Protein AF-A0A6P1I9M2-F1 (afdb_monomer)

Secondary structure (DSSP, 8-state):
---------PPP----EEEEEE---TTTS-GGGTTTTTTT---HHHHHHHHHHHHHHHHHHHHT-TTEEEEEEE-S-HHHHHHHHTTT-EEE----SS-HHHHHHHHHHHHHSS-TTPEEEEE-S--TT--HHHHHHHHHHHTTS-EEEE-TTSSSEEEEEPPTTS------STTHHHHHHHTTPEEPS---HHHH----SHHHHHHHHHH---HHHHHHHHHHHHHHHTTT--HHHHHHHHHHHHHGGGTS--HHHHHHHHSS-HHHHHHHHHHHTSTTT-TTS-HHHHHHHHHHHHHHHHHHHHTTS--

Solvent-accessible surface area (backbone atoms only — not comparable to full-atom values): 16851 Å² total; per-residue (Å²): 135,84,81,81,76,81,76,77,79,71,74,78,86,65,83,48,27,38,35,29,29,56,43,71,41,56,91,74,44,57,69,63,33,50,22,48,65,61,81,61,67,47,53,66,69,58,40,30,53,44,53,50,19,19,31,50,24,22,52,51,22,51,75,66,12,86,41,42,75,47,44,38,37,32,26,72,28,67,70,58,44,53,58,44,39,79,72,71,34,46,69,40,63,74,62,85,53,86,53,72,40,41,33,46,52,51,43,49,50,65,71,51,74,81,63,91,61,49,24,41,30,43,37,62,40,40,18,26,25,36,44,32,68,46,55,37,49,51,55,59,71,41,67,54,40,29,25,41,39,42,26,78,86,60,38,33,60,31,32,40,35,12,25,55,56,45,75,63,83,67,54,73,58,93,52,12,31,60,49,38,43,76,71,66,28,40,79,69,95,76,86,42,69,34,61,17,38,55,51,57,36,46,68,34,46,51,51,28,49,75,73,44,40,28,69,50,35,46,51,47,49,47,50,42,52,50,65,41,56,74,47,73,55,52,78,63,56,53,50,49,55,51,51,48,68,69,20,46,90,71,79,41,71,52,61,64,57,40,28,74,75,68,76,42,54,50,56,60,49,32,62,48,46,53,61,52,60,32,62,90,53,35,69,85,58,52,72,68,61,44,50,57,48,44,56,52,32,52,52,59,56,52,58,61,65,63,65,73,76,73,125

Mean predicted aligned error: 13.02 Å

Nearest PDB structures (foldseek):
  6bwg-assembly1_A  TM=9.298E-01  e=2.083E-19  Mycobacterium tuberculosis H37Rv
  6bwg-assembly2_B  TM=9.369E-01  e=1.611E-17  Mycobacterium tuberculosis H37Rv
  3oam-assembly2_D  TM=5.978E-01  e=9.929E-06  Vibrio cholerae O1 biovar El Tor str. N16961
  3k8d-assembly1_A  TM=5.908E-01  e=6.351E-05  Escherichia coli
  1vic-assembly1_A  TM=5.653E-01  e=6.903E-04  Haemophilus influenzae

Foldseek 3Di:
DDDDDPPPPDPPPAAAEAEEEEDEALQPPLQQCQCLLLVHPRDSVLSSLLLLLLLLLQLLQLVPQPSYPAYEYEYLYVVSCVSSVVVPHHYDNDQPDPPDQSSQQVRQVVVVVPDAWHKYKYAYSQLQLAHSVLVNVVSNQCVQDFAFDAAPVNQFTGMTIHRTRDGRNQDGDGRRNVVSVVVVHDYGPDDRNSSRQGDNHSVSLVVSVVSPGDDSNVVSSVVSVVVLVVLVDDPLLSVLLVQLLVCLVVLGDDQVCCCVVRVDGLLVSLVSNLVCLPCSNCVPDDPVSSVSSNVSSVVSNVVVVVVVPPD

Sequence (311 aa):
MPTVESVQVHPPEGLRVDMVIPVKALSEAKTRLLGAADGGMGDATWHKSLVLAMVTDTVTAVLRTRAVRQVLVVTRDPEVAENVGRRGATVLQSEPGGGLNAALDHGASALHAGESGHIVGALLADLPALRPRELSSFISAAGGRRAICADRAGTGTTLLLSARGERLQPQFGSGSARAHLSSGAIQLAGHWPSLESDVDTAADLRTARDLGVGHCTAARIAAFRSNYELMMLDKHEVAMLRFAQHWTPFGGGSNDEIFIQFGITPRTYFERLIKLLSPDVTPKLSSIQR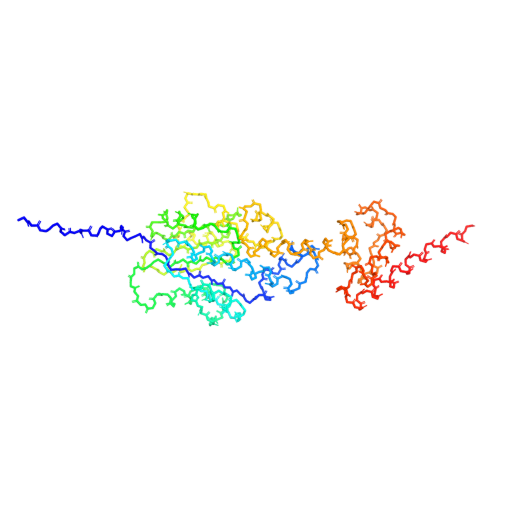ESMLQLAYGRTTEEDEGWHKH

Structure (mmCIF, N/CA/C/O backbone):
data_AF-A0A6P1I9M2-F1
#
_entry.id   AF-A0A6P1I9M2-F1
#
loop_
_atom_site.group_PDB
_atom_site.id
_atom_site.type_symbol
_atom_site.label_atom_id
_atom_site.label_alt_id
_atom_site.label_comp_id
_atom_site.label_asym_id
_atom_site.label_entity_id
_atom_site.label_seq_id
_atom_site.pdbx_PDB_ins_code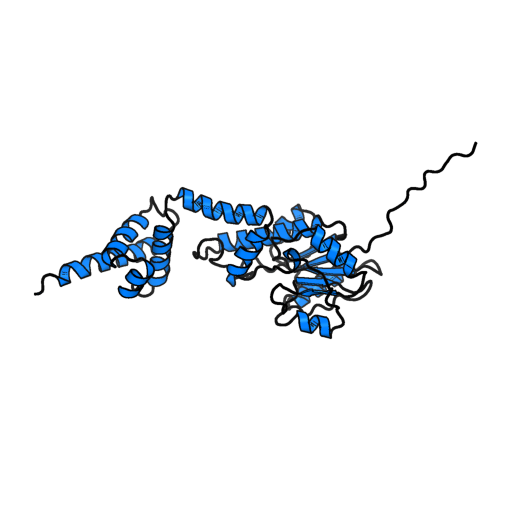
_atom_site.Cartn_x
_atom_site.Cartn_y
_atom_site.Cartn_z
_atom_site.occupancy
_atom_site.B_iso_or_equiv
_atom_site.auth_seq_id
_atom_site.auth_comp_id
_atom_site.auth_asym_id
_atom_site.auth_atom_id
_atom_site.pdbx_PDB_model_num
ATOM 1 N N . MET A 1 1 ? -49.856 28.286 23.207 1.00 42.75 1 MET A N 1
ATOM 2 C CA . MET A 1 1 ? -49.350 27.294 22.235 1.00 42.75 1 MET A CA 1
ATOM 3 C C . MET A 1 1 ? -47.868 27.128 22.514 1.00 42.75 1 MET A C 1
ATOM 5 O O . MET A 1 1 ? -47.168 28.125 22.381 1.00 42.75 1 MET A O 1
ATOM 9 N N . PRO A 1 2 ? -47.405 25.978 23.030 1.00 36.09 2 PRO A N 1
ATOM 10 C CA . PRO A 1 2 ? -45.999 25.812 23.361 1.00 36.09 2 PRO A CA 1
ATOM 11 C C . PRO A 1 2 ? -45.187 25.645 22.074 1.00 36.09 2 PRO A C 1
ATOM 13 O O . PRO A 1 2 ? -45.622 24.996 21.123 1.00 36.09 2 PRO A O 1
ATOM 16 N N . THR A 1 3 ? -44.026 26.287 22.046 1.00 37.78 3 THR A N 1
ATOM 17 C CA . THR A 1 3 ? -43.002 26.178 21.009 1.00 37.78 3 THR A CA 1
ATOM 18 C C . THR A 1 3 ? -42.494 24.743 20.924 1.00 37.78 3 THR A C 1
ATOM 20 O O . THR A 1 3 ? -42.035 24.183 21.916 1.00 37.78 3 THR A O 1
ATOM 23 N N . VAL A 1 4 ? -42.582 24.151 19.733 1.00 40.56 4 VAL A N 1
ATOM 24 C CA . VAL A 1 4 ? -41.959 22.865 19.416 1.00 40.56 4 VAL A CA 1
ATOM 25 C C . VAL A 1 4 ? -40.454 23.109 19.325 1.00 40.56 4 VAL A C 1
ATOM 27 O O . VAL A 1 4 ? -39.974 23.653 18.332 1.00 40.56 4 VAL A O 1
ATOM 30 N N . GLU A 1 5 ? -39.713 22.755 20.374 1.00 36.28 5 GLU A N 1
ATOM 31 C CA . GLU A 1 5 ? -38.260 22.636 20.287 1.00 36.28 5 GLU A CA 1
ATOM 32 C C . GLU A 1 5 ? -37.934 21.549 19.263 1.00 36.28 5 GLU A C 1
ATOM 34 O O . GLU A 1 5 ? -38.314 20.384 19.398 1.00 36.28 5 GLU A O 1
ATOM 39 N N . SER A 1 6 ? -37.251 21.953 18.196 1.00 33.03 6 SER A N 1
ATOM 40 C CA . SER A 1 6 ? -36.671 21.045 17.223 1.00 33.03 6 SER A CA 1
ATOM 41 C C . SER A 1 6 ? -35.619 20.192 17.926 1.00 33.03 6 SER A C 1
ATOM 43 O O . SER A 1 6 ? -34.479 20.623 18.101 1.00 33.03 6 SER A O 1
ATOM 45 N N . VAL A 1 7 ? -36.002 18.981 18.328 1.00 39.47 7 VAL A N 1
ATOM 46 C CA . VAL A 1 7 ? -35.059 17.939 18.728 1.00 39.47 7 VAL A CA 1
ATOM 47 C C . VAL A 1 7 ? -34.164 17.676 17.521 1.00 39.47 7 VAL A C 1
ATOM 49 O O . VAL A 1 7 ? -34.579 17.048 16.545 1.00 39.47 7 VAL A O 1
ATOM 52 N N . GLN A 1 8 ? -32.937 18.197 17.559 1.00 37.09 8 GLN A N 1
ATOM 53 C CA . GLN A 1 8 ? -31.898 17.749 16.647 1.00 37.09 8 GLN A CA 1
ATOM 54 C C . GLN A 1 8 ? -31.618 16.289 16.981 1.00 37.09 8 GLN A C 1
ATOM 56 O O . GLN A 1 8 ? -30.972 15.966 17.974 1.00 37.09 8 GLN A O 1
ATOM 61 N N . VAL A 1 9 ? -32.157 15.393 16.159 1.00 37.25 9 VAL A N 1
ATOM 62 C CA . VAL A 1 9 ? -31.812 13.978 16.195 1.00 37.25 9 VAL A CA 1
ATOM 63 C C . VAL A 1 9 ? -30.363 13.877 15.728 1.00 37.25 9 VAL A C 1
ATOM 65 O O . VAL A 1 9 ? -30.080 13.864 14.530 1.00 37.25 9 VAL A O 1
ATOM 68 N N . HIS A 1 10 ? -29.427 13.864 16.677 1.00 36.66 10 HIS A N 1
ATOM 69 C CA . HIS A 1 10 ? -28.064 13.448 16.389 1.00 36.66 10 HIS A CA 1
ATOM 70 C C . HIS A 1 10 ? -28.121 12.004 15.869 1.00 36.66 10 HIS A C 1
ATOM 72 O O . HIS A 1 10 ? -28.773 11.162 16.495 1.00 36.66 10 HIS A O 1
ATOM 78 N N . PRO A 1 11 ? -27.493 11.693 14.719 1.00 37.69 11 PRO A N 1
ATOM 79 C CA . PRO A 1 11 ? -27.356 10.305 14.303 1.00 37.69 11 PRO A CA 1
ATOM 80 C C . PRO A 1 11 ? -26.668 9.540 15.444 1.00 37.69 11 PRO A C 1
ATOM 82 O O . PRO A 1 11 ? -25.783 10.122 16.080 1.00 37.69 11 PRO A O 1
ATOM 85 N N . PRO A 1 12 ? -27.057 8.282 15.732 1.00 44.41 12 PRO A N 1
ATOM 86 C CA . PRO A 1 12 ? -26.410 7.500 16.783 1.00 44.41 12 PRO A CA 1
ATOM 87 C C . PRO A 1 12 ? -24.898 7.581 16.578 1.00 44.41 12 PRO A C 1
ATOM 89 O O . PRO A 1 12 ? -24.447 7.463 15.435 1.00 44.41 12 PRO A O 1
ATOM 92 N N . GLU A 1 13 ? -24.139 7.859 17.643 1.00 55.84 13 GLU A N 1
ATOM 93 C CA . GLU A 1 13 ? -22.679 7.965 17.588 1.00 55.84 13 GLU A CA 1
ATOM 94 C C . GLU A 1 13 ? -22.106 6.657 17.034 1.00 55.84 13 GLU A C 1
ATOM 96 O O . GLU A 1 13 ? -21.891 5.677 17.747 1.00 55.84 13 GLU A O 1
ATOM 101 N N . GLY A 1 14 ? -21.937 6.610 15.713 1.00 63.22 14 GLY A N 1
ATOM 102 C CA . GLY A 1 14 ? -21.372 5.464 15.030 1.00 63.22 14 GLY A CA 1
ATOM 103 C C . GLY A 1 14 ? -19.956 5.259 15.538 1.00 63.22 14 GLY A C 1
ATOM 104 O O . GLY A 1 14 ? -19.230 6.231 15.739 1.00 63.22 14 GLY A O 1
ATOM 105 N N . LEU A 1 15 ? -19.568 4.001 15.744 1.00 73.69 15 LEU A N 1
ATOM 106 C CA . LEU A 1 15 ? -18.203 3.638 16.110 1.00 73.69 15 LEU A CA 1
ATOM 107 C C . LEU A 1 15 ? -17.228 4.298 15.128 1.00 73.69 15 LEU A C 1
ATOM 109 O O . LEU A 1 15 ? -17.208 3.953 13.945 1.00 73.69 15 LEU A O 1
ATOM 113 N N . ARG A 1 16 ? -16.459 5.277 15.615 1.00 86.19 16 ARG A N 1
ATOM 114 C CA . ARG A 1 16 ? -15.420 5.933 14.826 1.00 86.19 16 ARG A CA 1
ATOM 115 C C . ARG A 1 16 ? -14.062 5.341 15.159 1.00 86.19 16 ARG A C 1
ATOM 117 O O . ARG A 1 16 ? -13.805 4.956 16.298 1.00 86.19 16 ARG A O 1
ATOM 124 N N . VAL A 1 17 ? -13.221 5.266 14.140 1.00 94.31 17 VAL A N 1
ATOM 125 C CA . VAL A 1 17 ? -11.877 4.703 14.217 1.00 94.31 17 VAL A CA 1
ATOM 126 C C . VAL A 1 17 ? -10.857 5.802 13.979 1.00 94.31 17 VAL A C 1
ATOM 128 O O . VAL A 1 17 ? -11.012 6.612 13.063 1.00 94.31 17 VAL A O 1
ATOM 131 N N . ASP A 1 18 ? -9.794 5.788 14.765 1.00 95.75 18 ASP A N 1
ATOM 132 C CA . ASP A 1 18 ? -8.594 6.563 14.490 1.00 95.75 18 ASP A CA 1
ATOM 133 C C . ASP A 1 18 ? -7.597 5.665 13.771 1.00 95.75 18 ASP A C 1
ATOM 135 O O . ASP A 1 18 ? -7.263 4.586 14.262 1.00 95.75 18 ASP A O 1
ATOM 139 N N . MET A 1 19 ? -7.154 6.071 12.587 1.00 97.56 19 MET A N 1
ATOM 140 C CA . MET A 1 19 ? -6.330 5.221 11.736 1.00 97.56 19 MET A CA 1
ATOM 141 C C . MET A 1 19 ? -4.856 5.600 11.839 1.00 97.56 19 MET A C 1
ATOM 143 O O . MET A 1 19 ? -4.499 6.749 11.595 1.00 97.56 19 MET A O 1
ATOM 147 N N . VAL A 1 20 ? -4.001 4.622 12.121 1.00 97.56 20 VAL A N 1
ATOM 148 C CA . VAL A 1 20 ? -2.546 4.708 11.980 1.00 97.56 20 VAL A CA 1
ATOM 149 C C . VAL A 1 20 ? -2.146 4.074 10.654 1.00 97.56 20 VAL A C 1
ATOM 151 O O . VAL A 1 20 ? -2.536 2.943 10.358 1.00 97.56 20 VAL A O 1
ATOM 154 N N . ILE A 1 21 ? -1.344 4.787 9.867 1.00 97.81 21 ILE A N 1
ATOM 155 C CA . ILE A 1 21 ? -0.806 4.301 8.593 1.00 97.81 21 ILE A CA 1
ATOM 156 C C . ILE A 1 21 ? 0.723 4.440 8.627 1.00 97.81 21 ILE A C 1
ATOM 158 O O . ILE A 1 21 ? 1.232 5.564 8.622 1.00 97.81 21 ILE A O 1
ATOM 162 N N . PRO A 1 22 ? 1.482 3.335 8.680 1.00 95.38 22 PRO A N 1
ATOM 163 C CA . PRO A 1 22 ? 2.935 3.378 8.665 1.00 95.38 22 PRO A CA 1
ATOM 164 C C . PRO A 1 22 ? 3.441 3.471 7.221 1.00 95.38 22 PRO A C 1
ATOM 166 O O . PRO A 1 22 ? 3.052 2.679 6.360 1.00 95.38 22 PRO A O 1
ATOM 169 N N . VAL A 1 23 ? 4.348 4.410 6.952 1.00 93.62 23 VAL A N 1
ATOM 170 C CA . VAL A 1 23 ? 4.974 4.570 5.633 1.00 93.62 23 VAL A CA 1
ATOM 171 C C . VAL A 1 23 ? 6.487 4.643 5.792 1.00 93.62 23 VAL A C 1
ATOM 173 O O . VAL A 1 23 ? 7.027 5.600 6.349 1.00 93.62 23 VAL A O 1
ATOM 176 N N . LYS A 1 24 ? 7.182 3.627 5.272 1.00 86.19 24 LYS A N 1
ATOM 177 C CA . LYS A 1 24 ? 8.649 3.616 5.192 1.00 86.19 24 LYS A CA 1
ATOM 178 C C . LYS A 1 24 ? 9.152 4.675 4.210 1.00 86.19 24 LYS A C 1
ATOM 180 O O . LYS A 1 24 ? 8.406 5.121 3.343 1.00 86.19 24 LYS A O 1
ATOM 185 N N . ALA A 1 25 ? 10.439 5.005 4.306 1.00 83.56 25 ALA A N 1
ATOM 186 C CA . ALA A 1 25 ? 11.107 5.844 3.316 1.00 83.56 25 ALA A CA 1
ATOM 187 C C . ALA A 1 25 ? 10.889 5.304 1.894 1.00 83.56 25 ALA A C 1
ATOM 189 O O . ALA A 1 25 ? 11.035 4.099 1.658 1.00 83.56 25 ALA A O 1
ATOM 190 N N . LEU A 1 26 ? 10.568 6.185 0.943 1.00 80.44 26 LEU A N 1
ATOM 191 C CA . LEU A 1 26 ? 10.205 5.801 -0.427 1.00 80.44 26 LEU A CA 1
ATOM 192 C C . LEU A 1 26 ? 11.320 5.005 -1.123 1.00 80.44 26 LEU A C 1
ATOM 194 O O . LEU A 1 26 ? 11.043 4.135 -1.943 1.00 80.44 26 LEU A O 1
ATOM 198 N N . SER A 1 27 ? 12.584 5.266 -0.776 1.00 74.25 27 SER A N 1
ATOM 199 C CA . SER A 1 27 ? 13.753 4.529 -1.279 1.00 74.25 27 SER A CA 1
ATOM 200 C C . SER A 1 27 ? 13.856 3.083 -0.786 1.00 74.25 27 SER A C 1
ATOM 202 O O . SER A 1 27 ? 14.538 2.280 -1.413 1.00 74.25 27 SER A O 1
ATOM 204 N N . GLU A 1 28 ? 13.220 2.752 0.335 1.00 76.62 28 GLU A N 1
ATOM 205 C CA . GLU A 1 28 ? 13.274 1.432 0.983 1.00 76.62 28 GLU A CA 1
ATOM 206 C C . GLU A 1 28 ? 11.973 0.644 0.798 1.00 76.62 28 GLU A C 1
ATOM 208 O O . GLU A 1 28 ? 11.897 -0.554 1.082 1.00 76.62 28 GLU A O 1
ATOM 213 N N . ALA A 1 29 ? 10.922 1.325 0.347 1.00 76.62 29 ALA A N 1
ATOM 214 C CA . ALA A 1 29 ? 9.611 0.749 0.156 1.00 76.62 29 ALA A CA 1
ATOM 215 C C . ALA A 1 29 ? 9.546 -0.072 -1.136 1.00 76.62 29 ALA A C 1
ATOM 217 O O . ALA A 1 29 ? 10.033 0.340 -2.190 1.00 76.62 29 ALA A O 1
ATOM 218 N N . LYS A 1 30 ? 8.868 -1.223 -1.048 1.00 77.56 30 LYS A N 1
ATOM 219 C CA . LYS A 1 30 ? 8.371 -1.998 -2.194 1.00 77.56 30 LYS A CA 1
ATOM 220 C C . LYS A 1 30 ? 9.412 -2.237 -3.292 1.00 77.56 30 LYS A C 1
ATOM 222 O O . LYS A 1 30 ? 9.095 -2.149 -4.467 1.00 77.56 30 LYS A O 1
ATOM 227 N N . THR A 1 31 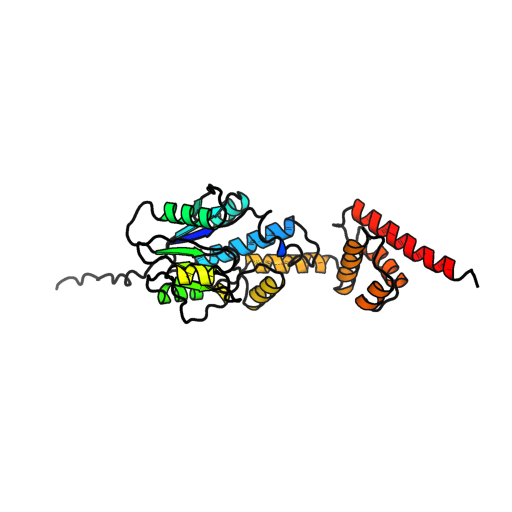? 10.645 -2.589 -2.936 1.00 75.62 31 THR A N 1
ATOM 228 C CA . THR A 1 31 ? 11.726 -2.849 -3.910 1.00 75.62 31 THR A CA 1
ATOM 229 C C . THR A 1 31 ? 11.362 -3.903 -4.965 1.00 75.62 31 THR A C 1
ATOM 231 O O . THR A 1 31 ? 11.865 -3.855 -6.079 1.00 75.62 31 THR A O 1
ATOM 234 N N . ARG A 1 32 ? 10.424 -4.809 -4.657 1.00 73.56 32 ARG A N 1
ATOM 235 C CA . ARG A 1 32 ? 9.834 -5.780 -5.599 1.00 73.56 32 ARG A CA 1
ATOM 236 C C . ARG A 1 32 ? 8.958 -5.158 -6.703 1.00 73.56 32 ARG A C 1
ATOM 238 O O . ARG A 1 32 ? 8.645 -5.843 -7.673 1.00 73.56 32 ARG A O 1
ATOM 245 N N . LEU A 1 33 ? 8.558 -3.891 -6.567 1.00 70.75 33 LEU A N 1
ATOM 246 C CA . LEU A 1 33 ? 7.861 -3.102 -7.591 1.00 70.75 33 LEU A CA 1
ATOM 247 C C . LEU A 1 33 ? 8.813 -2.321 -8.501 1.00 70.75 33 LEU A C 1
ATOM 249 O O . LEU A 1 33 ? 8.357 -1.707 -9.466 1.00 70.75 33 LEU A O 1
ATOM 253 N N . LEU A 1 34 ? 10.120 -2.356 -8.242 1.00 68.75 34 LEU A N 1
ATOM 254 C CA . LEU A 1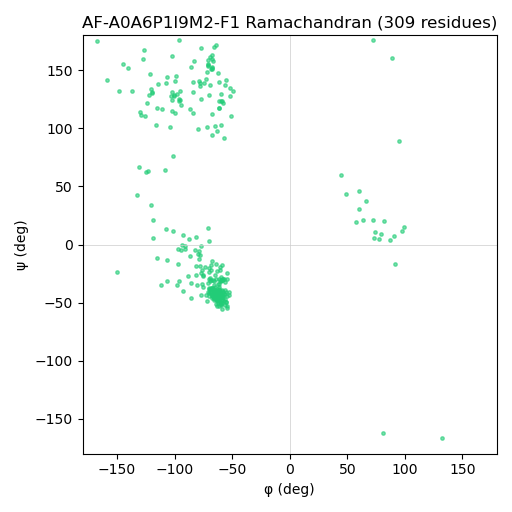 34 ? 11.106 -1.817 -9.167 1.00 68.75 34 LEU A CA 1
ATOM 255 C C . LEU A 1 34 ? 10.956 -2.555 -10.509 1.00 68.75 34 LEU A C 1
ATOM 257 O O . LEU A 1 34 ? 10.960 -3.784 -10.537 1.00 68.75 34 LEU A O 1
ATOM 261 N N . GLY A 1 35 ? 10.736 -1.839 -11.614 1.00 57.84 35 GLY A N 1
ATOM 262 C CA . GLY A 1 35 ? 10.415 -2.485 -12.892 1.00 57.84 35 GLY A CA 1
ATOM 263 C C . GLY A 1 35 ? 8.910 -2.682 -13.163 1.00 57.84 35 GLY A C 1
ATOM 264 O O . GLY A 1 35 ? 8.503 -2.965 -14.290 1.00 57.84 35 GLY A O 1
ATOM 265 N N . ALA A 1 36 ? 8.035 -2.585 -12.158 1.00 61.91 36 ALA A N 1
ATOM 266 C CA . ALA A 1 36 ? 6.643 -3.035 -12.285 1.00 61.91 36 ALA A CA 1
ATOM 267 C C . ALA A 1 36 ? 5.752 -2.087 -13.098 1.00 61.91 36 ALA A C 1
ATOM 269 O O . ALA A 1 36 ? 4.859 -2.539 -13.818 1.00 61.91 36 ALA A O 1
ATOM 270 N N . ALA A 1 37 ? 5.978 -0.779 -12.963 1.00 57.12 37 ALA A N 1
ATOM 271 C CA . ALA A 1 37 ? 5.169 0.267 -13.594 1.00 57.12 37 ALA A CA 1
ATOM 272 C C . ALA A 1 37 ? 5.961 1.151 -14.561 1.00 57.12 37 ALA A C 1
ATOM 274 O O . ALA A 1 37 ? 5.420 2.139 -15.051 1.00 57.12 37 ALA A O 1
ATOM 275 N N . ASP A 1 38 ? 7.226 0.815 -14.801 1.00 58.66 38 ASP A N 1
ATOM 276 C CA . ASP A 1 38 ? 8.117 1.467 -15.760 1.00 58.66 38 ASP A CA 1
ATOM 277 C C . ASP A 1 38 ? 8.593 0.499 -16.852 1.00 58.66 38 ASP A C 1
ATOM 279 O O . ASP A 1 38 ? 9.620 0.708 -17.497 1.00 58.66 38 ASP A O 1
ATOM 283 N N . GLY A 1 39 ? 7.853 -0.594 -17.054 1.00 55.38 39 GLY A N 1
ATOM 284 C CA . GLY A 1 39 ? 8.195 -1.573 -18.067 1.00 55.38 39 GLY A CA 1
ATOM 285 C C . GLY A 1 39 ? 9.576 -2.186 -17.831 1.00 55.38 39 GLY A C 1
ATOM 286 O O . GLY A 1 39 ? 10.367 -2.269 -18.757 1.00 55.38 39 GLY A O 1
ATOM 287 N N . GLY A 1 40 ? 9.891 -2.594 -16.610 1.00 53.75 40 GLY A N 1
ATOM 288 C CA . GLY A 1 40 ? 11.094 -3.359 -16.287 1.00 53.75 40 GLY A CA 1
ATOM 289 C C . GLY A 1 40 ? 12.390 -2.553 -16.226 1.00 53.75 40 GLY A C 1
ATOM 290 O O . GLY A 1 40 ? 13.436 -3.166 -16.055 1.00 53.75 40 GLY A O 1
ATOM 291 N N . MET A 1 41 ? 12.349 -1.224 -16.362 1.00 56.19 41 MET A N 1
ATOM 292 C CA . MET A 1 41 ? 13.561 -0.393 -16.335 1.00 56.19 41 MET A CA 1
ATOM 293 C C . MET A 1 41 ? 14.195 -0.292 -14.952 1.00 56.19 41 MET A C 1
ATOM 295 O O . MET A 1 41 ? 15.411 -0.166 -14.839 1.00 56.19 41 MET A O 1
ATOM 299 N N . GLY A 1 42 ? 13.375 -0.315 -13.905 1.00 63.81 42 GLY A N 1
ATOM 300 C CA . GLY A 1 42 ? 13.844 -0.110 -12.545 1.00 63.81 42 GLY A CA 1
ATOM 301 C C . GLY A 1 42 ? 14.375 1.299 -12.287 1.00 63.81 42 GLY A C 1
ATOM 302 O O . GLY A 1 42 ? 15.341 1.470 -11.544 1.00 63.81 42 GLY A O 1
ATOM 303 N N . ASP A 1 43 ? 13.738 2.314 -12.872 1.00 69.19 43 ASP A N 1
ATOM 304 C CA . ASP A 1 43 ? 14.021 3.713 -12.571 1.00 69.19 43 ASP A CA 1
ATOM 305 C C . ASP A 1 43 ? 13.589 4.015 -11.128 1.00 69.19 43 ASP A C 1
ATOM 307 O O . ASP A 1 43 ? 12.403 4.025 -10.783 1.00 69.19 43 ASP A O 1
ATOM 311 N N . ALA A 1 44 ? 14.574 4.280 -10.270 1.00 72.94 44 ALA A N 1
ATOM 312 C CA . ALA A 1 44 ? 14.350 4.558 -8.857 1.00 72.94 44 ALA A CA 1
ATOM 313 C C . ALA A 1 44 ? 13.476 5.804 -8.620 1.00 72.94 44 ALA A C 1
ATOM 315 O O . ALA A 1 44 ? 12.721 5.847 -7.648 1.00 72.94 44 ALA A O 1
ATOM 316 N N . THR A 1 45 ? 13.544 6.809 -9.494 1.00 78.62 45 THR A N 1
ATOM 317 C CA . THR A 1 45 ? 12.709 8.017 -9.416 1.00 78.62 45 THR A CA 1
ATOM 318 C C . THR A 1 45 ? 11.267 7.679 -9.756 1.00 78.62 45 THR A C 1
ATOM 320 O O . THR A 1 45 ? 10.340 8.082 -9.047 1.00 78.62 45 THR A O 1
ATOM 323 N N . TRP A 1 46 ? 11.067 6.892 -10.814 1.00 77.19 46 TRP A N 1
ATOM 324 C CA . TRP A 1 46 ? 9.734 6.448 -11.191 1.00 77.19 46 TRP A CA 1
ATOM 325 C C . TRP A 1 46 ? 9.103 5.572 -10.113 1.00 77.19 46 TRP A C 1
ATOM 327 O O . TRP A 1 46 ? 7.965 5.822 -9.709 1.00 77.19 46 TRP A O 1
ATOM 337 N N . HIS A 1 47 ? 9.866 4.609 -9.595 1.00 81.00 47 HIS A N 1
ATOM 338 C CA . HIS A 1 47 ? 9.464 3.736 -8.497 1.00 81.00 47 HIS A CA 1
ATOM 339 C C . HIS A 1 47 ? 9.017 4.533 -7.269 1.00 81.00 47 HIS A C 1
ATOM 341 O O . HIS A 1 47 ? 7.881 4.372 -6.821 1.00 81.00 47 HIS A O 1
ATOM 347 N N . LYS A 1 48 ? 9.844 5.472 -6.787 1.00 87.50 48 LYS A N 1
ATOM 348 C CA . LYS A 1 48 ? 9.477 6.364 -5.672 1.00 87.50 48 LYS A CA 1
ATOM 349 C C . LYS A 1 48 ? 8.171 7.104 -5.947 1.00 87.50 48 LYS A C 1
ATOM 351 O O . LYS A 1 48 ? 7.290 7.144 -5.092 1.00 87.50 48 LYS A O 1
ATOM 356 N N . SER A 1 49 ? 8.016 7.634 -7.159 1.00 88.12 49 SER A N 1
ATOM 357 C CA . SER A 1 49 ? 6.822 8.386 -7.543 1.00 88.12 49 SER A CA 1
ATOM 358 C C . SER A 1 49 ? 5.552 7.527 -7.636 1.00 88.12 49 SER A C 1
ATOM 360 O O . SER A 1 49 ? 4.457 8.026 -7.371 1.00 88.12 49 SER A O 1
ATOM 362 N N . LEU A 1 50 ? 5.682 6.241 -7.983 1.00 89.19 50 LEU A N 1
ATOM 363 C CA . LEU A 1 50 ? 4.586 5.273 -7.956 1.00 89.19 50 LEU A CA 1
ATOM 364 C C . LEU A 1 50 ? 4.211 4.916 -6.519 1.00 89.19 50 LEU A C 1
ATOM 366 O O . LEU A 1 50 ? 3.032 4.960 -6.183 1.00 89.19 50 LEU A O 1
ATOM 370 N N . VAL A 1 51 ? 5.196 4.598 -5.675 1.00 93.25 51 VAL A N 1
ATOM 371 C CA . VAL A 1 51 ? 4.955 4.289 -4.260 1.00 93.25 51 VAL A CA 1
ATOM 372 C C . VAL A 1 51 ? 4.264 5.467 -3.578 1.00 93.25 51 VAL A C 1
ATOM 374 O O . VAL A 1 51 ? 3.248 5.271 -2.915 1.00 93.25 51 VAL A O 1
ATOM 377 N N . LEU A 1 52 ? 4.739 6.696 -3.804 1.00 95.56 52 LEU A N 1
ATOM 378 C CA . LEU A 1 52 ? 4.089 7.894 -3.278 1.00 95.56 52 LEU A CA 1
ATOM 379 C C . LEU A 1 52 ? 2.643 8.014 -3.774 1.00 95.56 52 LEU A C 1
ATOM 381 O O . LEU A 1 52 ? 1.756 8.289 -2.976 1.00 95.56 52 LEU A O 1
ATOM 385 N N . ALA A 1 53 ? 2.383 7.760 -5.060 1.00 95.75 53 ALA A N 1
ATOM 386 C CA . ALA A 1 53 ? 1.030 7.793 -5.611 1.00 95.75 53 ALA A CA 1
ATOM 387 C C . ALA A 1 53 ? 0.094 6.755 -4.962 1.00 95.75 53 ALA A C 1
ATOM 389 O O . ALA A 1 53 ? -1.060 7.077 -4.669 1.00 95.75 53 ALA A O 1
ATOM 390 N N . MET A 1 54 ? 0.597 5.550 -4.676 1.00 96.88 54 MET A N 1
ATOM 391 C CA . MET A 1 54 ? -0.157 4.502 -3.981 1.00 96.88 54 MET A CA 1
ATOM 392 C C . MET A 1 54 ? -0.481 4.891 -2.536 1.00 96.88 54 MET A C 1
ATOM 394 O O . MET A 1 54 ? -1.624 4.737 -2.097 1.00 96.88 54 MET A O 1
ATOM 398 N N . VAL A 1 55 ? 0.499 5.448 -1.817 1.00 97.69 55 VAL A N 1
ATOM 399 C CA . VAL A 1 55 ? 0.304 5.992 -0.465 1.00 97.69 55 VAL A CA 1
ATOM 400 C C . VAL A 1 55 ? -0.730 7.113 -0.498 1.00 97.69 55 VAL A C 1
ATOM 402 O O . VAL A 1 55 ? -1.663 7.119 0.306 1.00 97.69 55 VAL A O 1
ATOM 405 N N . THR A 1 56 ? -0.619 8.031 -1.460 1.00 98.25 56 THR A N 1
ATOM 406 C CA . THR A 1 56 ? -1.566 9.131 -1.642 1.00 98.25 56 THR A CA 1
ATOM 407 C C . THR A 1 56 ? -2.995 8.624 -1.832 1.00 98.25 56 THR A C 1
ATOM 409 O O . THR A 1 56 ? -3.908 9.136 -1.179 1.00 98.25 56 THR A O 1
ATOM 412 N N . ASP A 1 57 ? -3.210 7.643 -2.710 1.00 98.56 57 ASP A N 1
ATOM 413 C CA . ASP A 1 57 ? -4.547 7.104 -2.971 1.00 98.56 57 ASP A CA 1
ATOM 414 C C . ASP A 1 57 ? -5.105 6.365 -1.750 1.00 98.56 57 ASP A C 1
ATOM 416 O O . ASP A 1 57 ? -6.257 6.600 -1.375 1.00 98.56 57 ASP A O 1
ATOM 420 N N . THR A 1 58 ? -4.273 5.566 -1.072 1.00 98.62 58 THR A N 1
ATOM 421 C CA . THR A 1 58 ? -4.649 4.859 0.162 1.00 98.62 58 THR A CA 1
ATOM 422 C C . THR A 1 58 ? -5.090 5.848 1.242 1.00 98.62 58 THR A C 1
ATOM 424 O O . THR A 1 58 ? -6.222 5.785 1.721 1.00 98.62 58 THR A O 1
ATOM 427 N N . VAL A 1 59 ? -4.248 6.833 1.577 1.00 98.56 59 VAL A N 1
ATOM 428 C CA . VAL A 1 59 ? -4.549 7.850 2.601 1.00 98.56 59 VAL A CA 1
ATOM 429 C C . VAL A 1 59 ? -5.781 8.672 2.217 1.00 98.56 59 VAL A C 1
ATOM 431 O O . VAL A 1 59 ? -6.637 8.934 3.061 1.00 98.56 59 VAL A O 1
ATOM 434 N N . THR A 1 60 ? -5.929 9.036 0.940 1.00 98.50 60 THR A N 1
ATOM 435 C CA . THR A 1 60 ? -7.107 9.776 0.457 1.00 98.50 60 THR A CA 1
ATOM 436 C C . THR A 1 60 ? -8.393 8.967 0.633 1.00 98.50 60 THR A C 1
ATOM 438 O O . THR A 1 60 ? -9.424 9.529 1.012 1.00 98.50 60 THR A O 1
ATOM 441 N N . ALA A 1 61 ? -8.364 7.656 0.381 1.00 98.56 61 ALA A N 1
ATOM 442 C CA . ALA A 1 61 ? -9.515 6.788 0.604 1.00 98.56 61 ALA A CA 1
ATOM 443 C C . ALA A 1 61 ? -9.878 6.693 2.095 1.00 98.56 61 ALA A C 1
ATOM 445 O O . ALA A 1 61 ? -11.055 6.801 2.453 1.00 98.56 61 ALA A O 1
ATOM 446 N N . VAL A 1 62 ? -8.881 6.576 2.975 1.00 98.56 62 VAL A N 1
ATOM 447 C CA . VAL A 1 62 ? -9.092 6.556 4.431 1.00 98.56 62 VAL A CA 1
ATOM 448 C C . VAL A 1 62 ? -9.688 7.877 4.918 1.00 98.56 62 VAL A C 1
ATOM 450 O O . VAL A 1 62 ? -10.716 7.861 5.588 1.00 98.56 62 VAL A O 1
ATOM 453 N N . LEU A 1 63 ? -9.132 9.021 4.509 1.00 98.31 63 LEU A N 1
ATOM 454 C CA . LEU A 1 63 ? -9.645 10.352 4.870 1.00 98.31 63 LEU A CA 1
ATOM 455 C C . LEU A 1 63 ? -11.094 10.585 4.409 1.00 98.31 63 LEU A C 1
ATOM 457 O O . LEU A 1 63 ? -11.852 11.302 5.054 1.00 98.31 63 LEU A O 1
ATOM 461 N N . ARG A 1 64 ? -11.506 9.972 3.294 1.00 97.75 64 ARG A N 1
ATOM 462 C CA . ARG A 1 64 ? -12.884 10.055 2.771 1.00 97.75 64 ARG A CA 1
ATOM 463 C C . ARG A 1 64 ? -13.858 9.082 3.442 1.00 97.75 64 ARG A C 1
ATOM 465 O O . ARG A 1 64 ? -15.052 9.098 3.133 1.00 97.75 64 ARG A O 1
ATOM 472 N N . THR A 1 65 ? -13.378 8.214 4.326 1.00 97.81 65 THR A N 1
ATOM 473 C CA . THR A 1 65 ? -14.190 7.201 5.004 1.00 97.81 65 THR A CA 1
ATOM 474 C C . THR A 1 65 ? -14.874 7.816 6.221 1.00 97.81 65 THR A C 1
ATOM 476 O O . THR A 1 65 ? -14.224 8.145 7.201 1.00 97.81 65 THR A O 1
ATOM 479 N N . ARG A 1 66 ? -16.209 7.925 6.206 1.00 92.06 66 ARG A N 1
ATOM 480 C CA . ARG A 1 66 ? -16.986 8.585 7.283 1.00 92.06 66 ARG A CA 1
ATOM 481 C C . ARG A 1 66 ? -16.821 7.956 8.672 1.00 92.06 66 ARG A C 1
ATOM 483 O O . ARG A 1 66 ? -17.016 8.639 9.677 1.00 92.06 66 ARG A O 1
ATOM 490 N N . ALA A 1 67 ? -16.524 6.658 8.718 1.00 93.44 67 ALA A N 1
ATOM 491 C CA . ALA A 1 67 ? -16.272 5.920 9.954 1.00 93.44 67 ALA A CA 1
ATOM 492 C C . ALA A 1 67 ? -14.864 6.175 10.529 1.00 93.44 67 ALA A C 1
ATOM 494 O O . ALA A 1 67 ? -14.585 5.763 11.649 1.00 93.44 67 ALA A O 1
ATOM 495 N N . VAL A 1 68 ? -13.984 6.859 9.793 1.00 95.94 68 VAL A N 1
ATOM 496 C CA . VAL A 1 68 ? -12.660 7.264 10.271 1.00 95.94 68 VAL A CA 1
ATOM 497 C C . VAL A 1 68 ? -12.744 8.698 10.788 1.00 95.94 68 VAL A C 1
ATOM 499 O O . VAL A 1 68 ? -13.217 9.590 10.087 1.00 95.94 68 VAL A O 1
ATOM 502 N N . ARG A 1 69 ? -12.324 8.919 1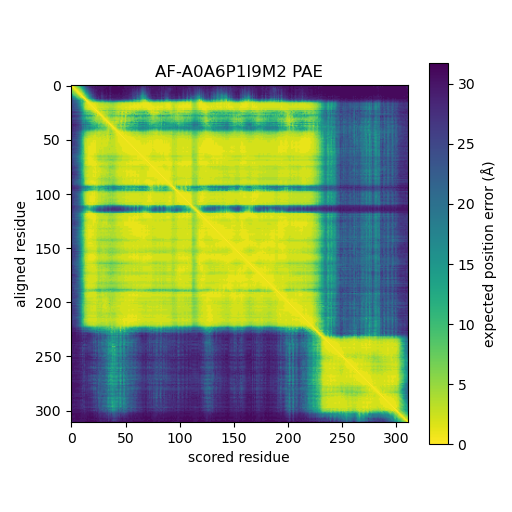2.036 1.00 93.75 69 ARG A N 1
ATOM 503 C CA . ARG A 1 69 ? -12.334 10.239 12.686 1.00 93.75 69 ARG A CA 1
ATOM 504 C C . ARG A 1 69 ? -11.073 11.033 12.372 1.00 93.75 69 ARG A C 1
ATOM 506 O O . ARG A 1 69 ? -11.161 12.214 12.056 1.00 93.75 69 ARG A O 1
ATOM 513 N N . GLN A 1 70 ? -9.920 10.383 12.469 1.00 93.69 70 GLN A N 1
ATOM 514 C CA . GLN A 1 70 ? -8.616 10.976 12.191 1.00 93.69 70 GLN A CA 1
ATOM 515 C C . GLN A 1 70 ? -7.685 9.953 11.548 1.00 93.69 70 GLN A C 1
ATOM 517 O O . GLN A 1 70 ? -7.842 8.743 11.730 1.00 93.69 70 GLN A O 1
ATOM 522 N N . VAL A 1 71 ? -6.708 10.459 10.801 1.00 97.75 71 VAL A N 1
ATOM 523 C CA . VAL A 1 71 ? -5.661 9.666 10.159 1.00 97.75 71 VAL A CA 1
ATOM 524 C C . VAL A 1 71 ? -4.316 10.199 10.618 1.00 97.75 71 VAL A C 1
ATOM 526 O O . VAL A 1 71 ? -4.018 11.375 10.411 1.00 97.75 71 VAL A O 1
ATOM 529 N N . LEU A 1 72 ? -3.515 9.329 11.219 1.00 97.50 72 LEU A N 1
ATOM 530 C CA . LEU A 1 72 ? -2.140 9.583 11.609 1.00 97.50 72 LEU A CA 1
ATOM 531 C C . LEU A 1 72 ? -1.208 8.754 10.728 1.00 97.50 72 LEU A C 1
ATOM 533 O O . LEU A 1 72 ? -1.220 7.524 10.771 1.00 97.50 72 LEU A O 1
ATOM 537 N N . VAL A 1 73 ? -0.380 9.429 9.941 1.00 97.81 73 VAL A N 1
ATOM 538 C CA . VAL A 1 73 ? 0.667 8.790 9.145 1.00 97.81 73 VAL A CA 1
ATOM 539 C C . VAL A 1 73 ? 1.975 8.833 9.925 1.00 97.81 73 VAL A C 1
ATOM 541 O O . VAL A 1 73 ? 2.431 9.909 10.310 1.00 97.81 73 VAL A O 1
ATOM 544 N N . VAL A 1 74 ? 2.591 7.673 10.145 1.00 96.25 74 VAL A N 1
ATOM 545 C CA . VAL A 1 74 ? 3.911 7.560 10.784 1.00 96.25 74 VAL A CA 1
ATOM 546 C C . VAL A 1 74 ? 4.949 7.372 9.688 1.00 96.25 74 VAL A C 1
ATOM 548 O O . VAL A 1 74 ? 4.930 6.358 8.987 1.00 96.25 74 VAL A O 1
ATOM 551 N N . THR A 1 75 ? 5.832 8.350 9.502 1.00 94.06 75 THR A N 1
ATOM 552 C CA . THR A 1 75 ? 6.853 8.296 8.448 1.00 94.06 75 THR A CA 1
ATOM 553 C C . THR A 1 75 ? 8.029 9.212 8.741 1.00 94.06 75 THR A C 1
ATOM 555 O O . THR A 1 75 ? 7.841 10.336 9.187 1.00 94.06 75 THR A O 1
ATOM 558 N N . ARG A 1 76 ? 9.246 8.770 8.421 1.00 91.94 76 ARG A N 1
ATOM 559 C CA . ARG A 1 76 ? 10.447 9.624 8.429 1.00 91.94 76 ARG A CA 1
ATOM 560 C C . ARG A 1 76 ? 10.734 10.293 7.082 1.00 91.94 76 ARG A C 1
ATOM 562 O O . ARG A 1 76 ? 11.727 11.002 6.953 1.00 91.94 76 ARG A O 1
ATOM 569 N N . ASP A 1 77 ? 9.918 10.020 6.066 1.00 92.69 77 ASP A N 1
ATOM 570 C CA . ASP A 1 77 ? 10.116 10.538 4.717 1.00 92.69 77 ASP A CA 1
ATOM 571 C C . ASP A 1 77 ? 9.467 11.927 4.580 1.00 92.69 77 ASP A C 1
ATOM 573 O O . ASP A 1 77 ? 8.245 12.047 4.728 1.00 92.69 77 ASP A O 1
ATOM 577 N N . PRO A 1 78 ? 10.247 12.992 4.325 1.00 93.31 78 PRO A N 1
ATOM 578 C CA . PRO A 1 78 ? 9.710 14.345 4.249 1.00 93.31 78 PRO A CA 1
ATOM 579 C C . PRO A 1 78 ? 8.756 14.535 3.062 1.00 93.31 78 PRO A C 1
ATOM 581 O O . PRO A 1 78 ? 7.794 15.291 3.187 1.00 93.31 78 PRO A O 1
ATOM 584 N N . GLU A 1 79 ? 8.970 13.829 1.947 1.00 94.38 79 GLU A N 1
ATOM 585 C CA . GLU A 1 79 ? 8.108 13.922 0.763 1.00 94.38 79 GLU A CA 1
ATOM 586 C C . GLU A 1 79 ? 6.741 13.286 1.045 1.00 94.38 79 GLU A C 1
ATOM 588 O O . GLU A 1 79 ? 5.700 13.864 0.719 1.00 94.38 79 GLU A O 1
ATOM 593 N N . VAL A 1 80 ? 6.726 12.134 1.726 1.00 95.75 80 VAL A N 1
ATOM 594 C CA . VAL A 1 80 ? 5.478 11.508 2.192 1.00 95.75 80 VAL A CA 1
ATOM 595 C C . VAL A 1 80 ? 4.767 12.419 3.186 1.00 95.75 80 VAL A C 1
ATOM 597 O O . VAL A 1 80 ? 3.576 12.680 3.012 1.00 95.75 80 VAL A O 1
ATOM 600 N N . ALA A 1 81 ? 5.482 12.913 4.202 1.00 96.31 81 ALA A N 1
ATOM 601 C CA . ALA A 1 81 ? 4.936 13.778 5.245 1.00 96.31 81 ALA A CA 1
ATOM 602 C C . ALA A 1 81 ? 4.251 15.019 4.656 1.00 96.31 81 ALA A C 1
ATOM 604 O O . ALA A 1 81 ? 3.099 15.317 4.980 1.00 96.31 81 ALA A O 1
ATOM 605 N N . GLU A 1 82 ? 4.929 15.714 3.745 1.00 97.00 82 GLU A N 1
ATOM 606 C CA . GLU A 1 82 ? 4.375 16.880 3.068 1.00 97.00 82 GLU A CA 1
ATOM 607 C C . GLU A 1 82 ? 3.153 16.515 2.211 1.00 97.00 82 GLU A C 1
ATOM 609 O O . GLU A 1 82 ? 2.120 17.190 2.276 1.00 97.00 82 GLU A O 1
ATOM 614 N N . ASN A 1 83 ? 3.240 15.434 1.430 1.00 96.75 83 ASN A N 1
ATOM 615 C CA . ASN A 1 83 ? 2.168 15.008 0.534 1.00 96.75 83 ASN A CA 1
ATOM 616 C C . ASN A 1 83 ? 0.870 14.684 1.285 1.00 96.75 83 ASN A C 1
ATOM 618 O O . ASN A 1 83 ? -0.198 15.174 0.906 1.00 96.75 83 ASN A O 1
ATOM 622 N N . VAL A 1 84 ? 0.951 13.872 2.342 1.00 97.31 84 VAL A N 1
ATOM 623 C CA . VAL A 1 84 ? -0.227 13.446 3.112 1.00 97.31 84 VAL A CA 1
ATOM 624 C C . VAL A 1 84 ? -0.729 14.557 4.037 1.00 97.31 84 VAL A C 1
ATOM 626 O O . VAL A 1 84 ? -1.941 14.717 4.191 1.00 97.31 84 VAL A O 1
ATOM 629 N N . GLY A 1 85 ? 0.175 15.383 4.577 1.00 97.44 85 GLY A N 1
ATOM 630 C CA . GLY A 1 85 ? -0.166 16.538 5.410 1.00 97.44 85 GLY A CA 1
ATOM 631 C C . GLY A 1 85 ? -1.012 17.563 4.656 1.00 97.44 85 GLY A C 1
ATOM 632 O O . GLY A 1 85 ? -2.069 17.972 5.134 1.00 97.44 85 GLY A O 1
ATOM 633 N N . ARG A 1 86 ? -0.641 17.885 3.407 1.00 97.19 86 ARG A N 1
ATOM 634 C CA . ARG A 1 86 ? -1.436 18.762 2.518 1.00 97.19 86 ARG A CA 1
ATOM 635 C C . ARG A 1 86 ? -2.852 18.240 2.240 1.00 97.19 86 ARG A C 1
ATOM 637 O O . ARG A 1 86 ? -3.701 19.000 1.782 1.00 97.19 86 ARG A O 1
ATOM 644 N N . ARG A 1 87 ? -3.113 16.953 2.483 1.00 96.38 87 ARG A N 1
ATOM 645 C CA . ARG A 1 87 ? -4.418 16.306 2.274 1.00 96.38 87 ARG A CA 1
ATOM 646 C C . ARG A 1 87 ? -5.256 16.208 3.544 1.00 96.38 87 ARG A C 1
ATOM 648 O O . ARG A 1 87 ? -6.403 15.781 3.454 1.00 96.38 87 ARG A O 1
ATOM 655 N N . GLY A 1 88 ? -4.711 16.622 4.687 1.00 97.00 88 GLY A N 1
ATOM 656 C CA . GLY A 1 88 ? -5.408 16.638 5.971 1.00 97.00 88 GLY A CA 1
ATOM 657 C C . GLY A 1 88 ? -5.121 15.437 6.871 1.00 97.00 88 GLY A C 1
ATOM 658 O O . GLY A 1 88 ? -5.830 15.261 7.857 1.00 97.00 88 GLY A O 1
ATOM 659 N N . ALA A 1 89 ? -4.114 14.611 6.564 1.00 97.38 89 ALA A N 1
ATOM 660 C CA . ALA A 1 89 ? -3.620 13.630 7.528 1.00 97.38 89 ALA A CA 1
ATOM 661 C C . ALA A 1 89 ? -2.693 14.306 8.549 1.00 97.38 89 ALA A C 1
ATOM 663 O O . ALA A 1 89 ? -1.863 15.143 8.189 1.00 97.38 89 ALA A O 1
ATOM 664 N N . THR A 1 90 ? -2.789 13.906 9.814 1.00 97.31 90 THR A N 1
ATOM 665 C CA . THR A 1 90 ? -1.780 14.242 10.822 1.00 97.31 90 THR A CA 1
ATOM 666 C C . THR A 1 90 ? -0.533 13.410 10.550 1.00 97.31 90 THR A C 1
ATOM 668 O O . THR A 1 90 ? -0.636 12.242 10.171 1.00 97.31 90 THR A O 1
ATOM 671 N N . VAL A 1 91 ? 0.654 13.982 10.749 1.00 96.94 91 VAL A N 1
ATOM 672 C CA . VAL A 1 91 ? 1.919 13.278 10.510 1.00 96.94 91 VAL A CA 1
ATOM 673 C C . VAL A 1 91 ? 2.729 13.197 11.790 1.00 96.94 91 VAL A C 1
ATOM 675 O O . VAL A 1 91 ? 2.974 14.206 12.448 1.00 96.94 91 VAL A O 1
ATOM 678 N N . LEU A 1 92 ? 3.191 11.991 12.104 1.00 94.56 92 LEU A N 1
ATOM 679 C CA . LEU A 1 92 ? 4.195 11.742 13.124 1.00 94.56 92 LEU A CA 1
ATOM 680 C C . LEU A 1 92 ? 5.525 11.458 12.428 1.00 94.56 92 LEU A C 1
ATOM 682 O O . LEU A 1 92 ? 5.742 10.366 11.903 1.00 94.56 92 LEU A O 1
ATOM 686 N N . GLN A 1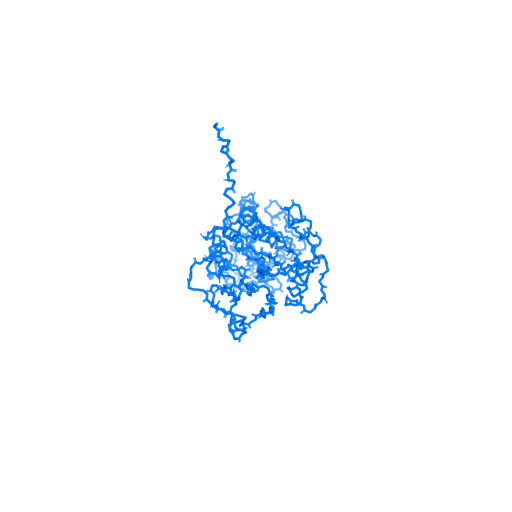 93 ? 6.400 12.469 12.401 1.00 85.25 93 GLN A N 1
ATOM 687 C CA . GLN A 1 93 ? 7.689 12.388 11.703 1.00 85.25 93 GLN A CA 1
ATOM 688 C C . GLN A 1 93 ? 8.776 11.614 12.467 1.00 85.25 93 GLN A C 1
ATOM 690 O O . GLN A 1 93 ? 9.868 11.392 11.947 1.00 85.25 93 GLN A O 1
ATOM 695 N N . SER A 1 94 ? 8.492 11.193 13.701 1.00 77.06 94 SER A N 1
ATOM 696 C CA . SER A 1 94 ? 9.374 10.333 14.483 1.00 77.06 94 SER A CA 1
ATOM 697 C C . SER A 1 94 ? 8.979 8.867 14.309 1.00 77.06 94 SER A C 1
ATOM 699 O O . SER A 1 94 ? 7.868 8.460 14.645 1.00 77.06 94 SER A O 1
ATOM 701 N N . GLU A 1 95 ? 9.909 8.057 13.806 1.00 69.19 95 GLU A N 1
ATOM 702 C CA . GLU A 1 95 ? 9.813 6.600 13.864 1.00 69.19 95 GLU A CA 1
ATOM 703 C C . GLU A 1 95 ? 10.747 6.119 14.987 1.00 69.19 95 GLU A C 1
ATOM 705 O O . GLU A 1 95 ? 11.932 6.458 14.966 1.00 69.19 95 GLU A O 1
ATOM 710 N N . PRO A 1 96 ? 10.260 5.354 15.979 1.00 73.56 96 PRO A N 1
ATOM 711 C CA . PRO A 1 96 ? 11.035 4.991 17.173 1.00 73.56 96 PRO A CA 1
ATOM 712 C C . PRO A 1 96 ? 12.187 4.000 16.900 1.00 73.56 96 PRO A C 1
ATOM 714 O O . PRO A 1 96 ? 12.852 3.558 17.835 1.00 73.56 96 PRO A O 1
ATOM 717 N N . GLY A 1 97 ? 12.427 3.619 15.639 1.00 70.25 97 GLY A N 1
ATOM 718 C CA . GLY A 1 97 ? 13.195 2.423 15.291 1.00 70.25 97 GLY A CA 1
ATOM 719 C C . GLY A 1 97 ? 12.401 1.140 15.585 1.00 70.25 97 GLY A C 1
ATOM 720 O O . GLY A 1 97 ? 11.284 1.188 16.086 1.00 70.25 97 GLY A O 1
ATOM 721 N N . GLY A 1 98 ? 12.940 -0.034 15.237 1.00 78.06 98 GLY A N 1
ATOM 722 C CA . GLY A 1 98 ? 12.284 -1.326 15.525 1.00 78.06 98 GLY A CA 1
ATOM 723 C C . GLY A 1 98 ? 11.282 -1.826 14.471 1.00 78.06 98 GLY A C 1
ATOM 724 O O . GLY A 1 98 ? 10.691 -2.892 14.638 1.00 78.06 98 GLY A O 1
ATOM 725 N N . GLY A 1 99 ? 11.129 -1.110 13.354 1.00 89.38 99 GLY A N 1
ATOM 726 C CA . GLY A 1 99 ? 10.359 -1.556 12.191 1.00 89.38 99 GLY A CA 1
ATOM 727 C C . GLY A 1 99 ? 8.844 -1.360 12.314 1.00 89.38 99 GLY A C 1
ATOM 728 O O . GLY A 1 99 ? 8.353 -0.584 13.127 1.00 89.38 99 GLY A O 1
ATOM 729 N N . LEU A 1 100 ? 8.093 -2.079 11.471 1.00 91.69 100 LEU A N 1
ATOM 730 C CA . LEU A 1 100 ? 6.666 -1.836 11.217 1.00 91.69 100 LEU A CA 1
ATOM 731 C C . LEU A 1 100 ? 5.792 -1.846 12.483 1.00 91.69 100 LEU A C 1
ATOM 733 O O . LEU A 1 100 ? 5.011 -0.922 12.689 1.00 91.69 100 LEU A O 1
ATOM 737 N N . ASN A 1 101 ? 5.922 -2.867 13.335 1.00 95.31 101 ASN A N 1
ATOM 738 C CA . ASN A 1 101 ? 5.091 -2.980 14.539 1.00 95.31 101 ASN A CA 1
ATOM 739 C C . ASN A 1 101 ? 5.402 -1.879 15.560 1.00 95.31 101 ASN A C 1
ATOM 741 O O . ASN A 1 101 ? 4.479 -1.320 16.138 1.00 95.31 101 ASN A O 1
ATOM 745 N N . ALA A 1 102 ? 6.675 -1.500 15.712 1.00 94.00 102 ALA A N 1
ATOM 746 C CA . ALA A 1 102 ? 7.071 -0.410 16.601 1.00 94.00 102 ALA A CA 1
ATOM 747 C C . ALA A 1 102 ? 6.531 0.949 16.121 1.00 94.00 102 ALA A C 1
ATOM 749 O O . ALA A 1 102 ? 6.043 1.739 16.928 1.00 94.00 102 ALA A O 1
ATOM 750 N N . ALA A 1 103 ? 6.549 1.204 14.807 1.00 93.94 103 ALA A N 1
ATOM 751 C CA . ALA A 1 103 ? 5.945 2.401 14.220 1.00 93.94 103 ALA A CA 1
ATOM 752 C C . ALA A 1 103 ? 4.423 2.454 14.455 1.00 93.94 103 ALA A C 1
ATOM 754 O O . ALA A 1 103 ? 3.884 3.505 14.809 1.00 93.94 103 ALA A O 1
ATOM 755 N N . LEU A 1 104 ? 3.736 1.317 14.302 1.00 95.38 104 LEU A N 1
ATOM 756 C CA . LEU A 1 104 ? 2.300 1.195 14.559 1.00 95.38 104 LEU A CA 1
ATOM 757 C C . LEU A 1 104 ? 1.948 1.395 16.037 1.00 95.38 104 LEU A C 1
ATOM 759 O O . LEU A 1 104 ? 1.014 2.137 16.331 1.00 95.38 104 LEU A O 1
ATOM 763 N N . ASP A 1 105 ? 2.693 0.784 16.959 1.00 94.06 105 ASP A N 1
ATOM 764 C CA . ASP A 1 105 ? 2.483 0.952 18.402 1.00 94.06 105 ASP A CA 1
ATOM 765 C C . ASP A 1 105 ? 2.733 2.393 18.859 1.00 94.06 105 ASP A C 1
ATOM 767 O O . ASP A 1 105 ? 1.971 2.930 19.669 1.00 94.06 105 ASP A O 1
ATOM 771 N N . HIS A 1 106 ? 3.761 3.047 18.315 1.00 93.25 106 HIS A N 1
ATOM 772 C CA . HIS A 1 106 ? 4.054 4.457 18.583 1.00 93.25 106 HIS A CA 1
ATOM 773 C C . HIS A 1 106 ? 2.939 5.375 18.084 1.00 93.25 106 HIS A C 1
ATOM 775 O O . HIS A 1 106 ? 2.436 6.203 18.845 1.00 93.25 106 HIS A O 1
ATOM 781 N N . GLY A 1 107 ? 2.475 5.174 16.847 1.00 94.06 107 GLY A N 1
ATOM 782 C CA . GLY A 1 107 ? 1.334 5.910 16.302 1.00 94.06 107 GLY A CA 1
ATOM 783 C C . GLY A 1 107 ? 0.047 5.671 17.097 1.00 94.06 107 GLY A C 1
ATOM 784 O O . GLY A 1 107 ? -0.655 6.620 17.440 1.00 94.06 107 GLY A O 1
ATOM 785 N N . ALA A 1 108 ? -0.240 4.419 17.461 1.00 93.12 108 ALA A N 1
ATOM 786 C CA . ALA A 1 108 ? -1.412 4.072 18.261 1.00 93.12 108 ALA A CA 1
ATOM 787 C C . ALA A 1 108 ? -1.366 4.719 19.651 1.00 93.12 108 ALA A C 1
ATOM 789 O O . ALA A 1 108 ? -2.382 5.221 20.128 1.00 93.12 108 ALA A O 1
ATOM 790 N N . SER A 1 109 ? -0.187 4.758 20.277 1.00 90.94 109 SER A N 1
ATOM 791 C CA . SER A 1 109 ? 0.024 5.416 21.571 1.00 90.94 109 SER A CA 1
ATOM 792 C C . SER A 1 109 ? -0.168 6.932 21.480 1.00 90.94 109 SER A C 1
ATOM 794 O O . SER A 1 109 ? -0.784 7.516 22.368 1.00 90.94 109 SER A O 1
ATOM 796 N N . ALA A 1 110 ? 0.287 7.563 20.392 1.00 90.88 110 ALA A N 1
ATOM 797 C CA . ALA A 1 110 ? 0.080 8.991 20.147 1.00 90.88 110 ALA A CA 1
ATOM 798 C C . ALA A 1 110 ? -1.407 9.346 19.961 1.00 90.88 110 ALA A C 1
ATOM 800 O O . ALA A 1 110 ? -1.854 10.380 20.451 1.00 90.88 110 ALA A O 1
ATOM 801 N N . LEU A 1 111 ? -2.189 8.472 19.316 1.00 88.38 111 LEU A N 1
ATOM 802 C CA . LEU A 1 111 ? -3.646 8.628 19.191 1.00 88.38 111 LEU A CA 1
ATOM 803 C C . LEU A 1 111 ? -4.388 8.414 20.521 1.00 88.38 111 LEU A C 1
ATOM 805 O O . LEU A 1 111 ? -5.437 9.014 20.743 1.00 88.38 111 LEU A O 1
ATOM 809 N N . HIS A 1 112 ? -3.851 7.573 21.410 1.00 74.56 112 HIS A N 1
ATOM 810 C CA . HIS A 1 112 ? -4.460 7.228 22.701 1.00 74.56 112 HIS A CA 1
ATOM 811 C C . HIS A 1 112 ? -4.249 8.275 23.807 1.00 74.56 112 HIS A C 1
ATOM 813 O O . HIS A 1 112 ? -4.843 8.152 24.876 1.00 74.56 112 HIS A O 1
ATOM 819 N N . ALA A 1 113 ? -3.417 9.295 23.589 1.00 57.41 113 ALA A N 1
ATOM 820 C CA . ALA A 1 113 ? -2.911 10.184 24.639 1.00 57.41 113 ALA A CA 1
ATOM 821 C C . ALA A 1 113 ? -3.940 11.162 25.263 1.00 57.41 113 ALA A C 1
ATOM 823 O O . ALA A 1 113 ? -3.529 12.084 25.965 1.00 57.41 113 ALA A O 1
ATOM 824 N N . GLY A 1 114 ? -5.254 10.991 25.054 1.00 51.47 114 GLY A N 1
ATOM 825 C CA . GLY A 1 114 ? -6.246 11.971 25.522 1.00 51.47 114 GLY A CA 1
ATOM 826 C C . GLY A 1 114 ? -7.645 11.481 25.905 1.00 51.47 114 GLY A C 1
ATOM 827 O O . GLY A 1 114 ? -8.291 12.164 26.693 1.00 51.47 114 GLY A O 1
ATOM 828 N N . GLU A 1 115 ? -8.147 10.343 25.408 1.00 54.28 115 GLU A N 1
ATOM 829 C CA . GLU A 1 115 ? -9.568 9.984 25.586 1.00 54.28 115 GLU A CA 1
ATOM 830 C C . GLU A 1 115 ? -9.786 8.464 25.688 1.00 54.28 115 GLU A C 1
ATOM 832 O O . GLU A 1 115 ? -9.287 7.689 24.870 1.00 54.28 115 GLU A O 1
ATOM 837 N N . SER A 1 116 ? -10.560 8.025 26.686 1.00 58.03 116 SER A N 1
ATOM 838 C CA . SER A 1 116 ? -10.928 6.620 26.872 1.00 58.03 116 SER A CA 1
ATOM 839 C C . SER A 1 116 ? -12.044 6.199 25.905 1.00 58.03 116 SER A C 1
ATOM 841 O O . SER A 1 116 ? -13.037 6.898 25.724 1.00 58.03 116 SER A O 1
ATOM 843 N N . GLY A 1 117 ? -11.905 5.015 25.294 1.00 70.62 117 GLY A N 1
ATOM 844 C CA . GLY A 1 117 ? -12.995 4.360 24.555 1.00 70.62 117 GLY A CA 1
ATOM 845 C C . GLY A 1 117 ? -12.996 4.503 23.029 1.00 70.62 117 GLY A C 1
ATOM 846 O O . GLY A 1 117 ? -14.018 4.172 22.420 1.00 70.62 117 GLY A O 1
ATOM 847 N N . HIS A 1 118 ? -11.890 4.933 22.410 1.00 84.25 118 HIS A N 1
ATOM 848 C CA . HIS A 1 118 ? -11.717 4.940 20.948 1.00 84.25 118 HIS A CA 1
ATOM 849 C C . HIS A 1 118 ? -11.268 3.582 20.400 1.00 84.25 118 HIS A C 1
ATOM 851 O O . HIS A 1 118 ? -10.708 2.750 21.119 1.00 84.25 118 HIS A O 1
ATOM 857 N N . ILE A 1 119 ? -11.529 3.355 19.113 1.00 94.19 119 ILE A N 1
ATOM 858 C CA . ILE A 1 119 ? -11.001 2.216 18.357 1.00 94.19 119 ILE A CA 1
ATOM 859 C C . ILE A 1 119 ? -9.824 2.724 17.533 1.00 94.19 119 ILE A C 1
ATOM 861 O O . ILE A 1 119 ? -9.966 3.697 16.791 1.00 94.19 119 ILE A O 1
ATOM 865 N N . VAL A 1 120 ? -8.682 2.051 17.631 1.00 96.00 120 VAL A N 1
ATOM 866 C CA . VAL A 1 120 ? -7.516 2.345 16.795 1.00 96.00 120 VAL A CA 1
ATOM 867 C C . VAL A 1 120 ? -7.425 1.298 15.695 1.00 96.00 120 VAL A C 1
ATOM 869 O O . VAL A 1 120 ? -7.515 0.098 15.958 1.00 96.00 120 VAL A O 1
ATOM 872 N N . GLY A 1 121 ? -7.248 1.752 14.460 1.00 97.75 121 GLY A N 1
ATOM 873 C CA . GLY A 1 121 ? -6.950 0.904 13.316 1.00 97.75 121 GLY A CA 1
ATOM 874 C C . GLY A 1 121 ? -5.498 1.049 12.877 1.00 97.75 121 GLY A C 1
ATOM 875 O O . GLY A 1 121 ? -4.948 2.144 12.920 1.00 97.75 121 GLY A O 1
ATOM 876 N N . ALA A 1 122 ? -4.889 -0.040 12.425 1.00 98.31 122 ALA A N 1
ATOM 877 C CA . ALA A 1 122 ? -3.630 -0.044 11.694 1.00 98.31 122 ALA A CA 1
ATOM 878 C C . ALA A 1 122 ? -3.869 -0.549 10.277 1.00 98.31 122 ALA A C 1
ATOM 880 O O . ALA A 1 122 ? -4.267 -1.701 10.100 1.00 98.31 122 ALA A O 1
ATOM 881 N N . LEU A 1 123 ? -3.618 0.307 9.290 1.00 98.56 123 LEU A N 1
ATOM 882 C CA . LEU A 1 123 ? -3.826 0.019 7.874 1.00 98.56 123 LEU A CA 1
ATOM 883 C C . LEU A 1 123 ? -2.507 0.154 7.110 1.00 98.56 123 LEU A C 1
ATOM 885 O O . LEU A 1 123 ? -1.794 1.144 7.281 1.00 98.56 123 LEU A O 1
ATOM 889 N N . LEU A 1 124 ? -2.200 -0.812 6.245 1.00 96.50 124 LEU A N 1
ATOM 890 C CA . LEU A 1 124 ? -1.059 -0.708 5.335 1.00 96.50 124 LEU A CA 1
ATOM 891 C C . LEU A 1 124 ? -1.272 0.394 4.282 1.00 96.50 124 LEU A C 1
ATOM 893 O O . LEU A 1 124 ? -2.395 0.736 3.918 1.00 96.50 124 LEU A O 1
ATOM 897 N N . ALA A 1 125 ? -0.176 0.986 3.808 1.00 95.31 125 ALA A N 1
ATOM 898 C CA . ALA A 1 125 ? -0.199 2.190 2.970 1.00 95.31 125 ALA A CA 1
ATOM 899 C C . ALA A 1 125 ? -0.210 1.919 1.453 1.00 95.31 125 ALA A C 1
ATOM 901 O O . ALA A 1 125 ? -0.025 2.825 0.644 1.00 95.31 125 ALA A O 1
ATOM 902 N N . ASP A 1 126 ? -0.368 0.666 1.060 1.00 95.75 126 ASP A N 1
ATOM 903 C CA . ASP A 1 126 ? -0.119 0.119 -0.274 1.00 95.75 126 ASP A CA 1
ATOM 904 C C . ASP A 1 126 ? -1.382 -0.504 -0.880 1.00 95.75 126 ASP A C 1
ATOM 906 O O . ASP A 1 126 ? -1.305 -1.451 -1.664 1.00 95.75 126 ASP A O 1
ATOM 910 N N . LEU A 1 127 ? -2.534 0.088 -0.559 1.00 97.88 127 LEU A N 1
ATOM 911 C CA . LEU A 1 127 ? -3.866 -0.296 -1.018 1.00 97.88 127 LEU A CA 1
ATOM 912 C C . LEU A 1 127 ? -4.400 0.748 -2.018 1.00 97.88 127 LEU A C 1
ATOM 914 O O . LEU A 1 127 ? -5.404 1.415 -1.752 1.00 97.88 127 LEU A O 1
ATOM 918 N N . PRO A 1 128 ? -3.766 0.935 -3.194 1.00 97.75 128 PRO A N 1
ATOM 919 C CA . PRO A 1 128 ? -4.110 2.023 -4.110 1.00 97.75 128 PRO A CA 1
ATOM 920 C C . PRO A 1 128 ? -5.527 1.920 -4.681 1.00 97.75 128 PRO A C 1
ATOM 922 O O . PRO A 1 128 ? -6.031 2.899 -5.218 1.00 97.75 128 PRO A O 1
ATOM 925 N N . ALA A 1 129 ? -6.174 0.755 -4.594 1.00 98.19 129 ALA A N 1
ATOM 926 C CA . ALA A 1 129 ? -7.555 0.548 -5.024 1.00 98.19 129 ALA A CA 1
ATOM 927 C C . ALA A 1 129 ? -8.589 0.726 -3.899 1.00 98.19 129 ALA A C 1
ATOM 929 O O . ALA A 1 129 ? -9.783 0.573 -4.169 1.00 98.19 129 ALA A O 1
ATOM 930 N N . LEU A 1 130 ? -8.162 1.036 -2.664 1.00 98.69 130 LEU A N 1
ATOM 931 C CA . LEU A 1 130 ? -9.014 1.080 -1.474 1.00 98.69 130 LEU A CA 1
ATOM 932 C C . LEU A 1 130 ? -10.257 1.950 -1.679 1.00 98.69 130 LEU A C 1
ATOM 934 O O . LEU A 1 130 ? -10.185 3.129 -2.033 1.00 98.69 130 LEU A O 1
ATOM 938 N N . ARG A 1 131 ? -11.426 1.380 -1.383 1.00 98.50 131 ARG A N 1
ATOM 939 C CA . ARG A 1 131 ? -12.710 2.079 -1.478 1.00 98.50 131 ARG A CA 1
ATOM 940 C C . ARG A 1 131 ? -13.208 2.489 -0.090 1.00 98.50 131 ARG A C 1
ATOM 942 O O . ARG A 1 131 ? -13.413 1.618 0.758 1.00 98.50 131 ARG A O 1
ATOM 949 N N . PRO A 1 132 ? -13.567 3.771 0.126 1.00 98.38 132 PRO A N 1
ATOM 950 C CA . PRO A 1 132 ? -14.079 4.244 1.417 1.00 98.38 132 PRO A CA 1
ATOM 951 C C . PRO A 1 132 ? -15.310 3.482 1.932 1.00 98.38 132 PRO A C 1
ATOM 953 O O . PRO A 1 132 ? -15.500 3.304 3.135 1.00 98.38 132 PRO A O 1
ATOM 956 N N . ARG A 1 133 ? -16.168 3.010 1.016 1.00 96.88 133 ARG A N 1
ATOM 957 C CA . ARG A 1 133 ? -17.362 2.221 1.358 1.00 96.88 133 ARG A CA 1
ATOM 958 C C . ARG A 1 133 ? -17.016 0.840 1.919 1.00 96.88 133 ARG A C 1
ATOM 960 O O . ARG A 1 133 ? -17.696 0.378 2.827 1.00 96.88 133 ARG A O 1
ATOM 967 N N . GLU A 1 134 ? -15.970 0.204 1.390 1.00 98.00 134 GLU A N 1
ATOM 968 C CA . GLU A 1 134 ? -15.533 -1.123 1.828 1.00 98.00 134 GLU A CA 1
ATOM 969 C C . GLU A 1 134 ? -14.881 -1.011 3.209 1.00 98.00 134 GLU A C 1
ATOM 971 O O . GLU A 1 134 ? -15.274 -1.736 4.117 1.00 98.00 134 GLU A O 1
ATOM 976 N N . LEU A 1 135 ? -14.035 0.005 3.424 1.00 98.25 135 LEU A N 1
ATOM 977 C CA . LEU A 1 135 ? -13.493 0.304 4.753 1.00 98.25 135 LEU A CA 1
ATOM 978 C C . LEU A 1 135 ? -14.596 0.635 5.777 1.00 98.25 135 LEU A C 1
ATOM 980 O O . LEU A 1 135 ? -14.586 0.105 6.886 1.00 98.25 135 LEU A O 1
ATOM 984 N N . SER A 1 136 ? -15.584 1.461 5.408 1.00 96.81 136 SER A N 1
ATOM 985 C CA . SER A 1 136 ? -16.724 1.777 6.292 1.00 96.81 136 SER A CA 1
ATOM 986 C C . SER A 1 136 ? -17.525 0.523 6.660 1.00 96.81 136 SER A C 1
ATOM 988 O O . SER A 1 136 ? -17.917 0.350 7.813 1.00 96.81 136 SER A O 1
ATOM 990 N N . SER A 1 137 ? -17.765 -0.354 5.682 1.00 96.56 137 SER A N 1
ATOM 991 C CA . SER A 1 137 ? -18.477 -1.616 5.881 1.00 96.56 137 SER A CA 1
ATOM 992 C C . SER A 1 137 ? -17.705 -2.560 6.804 1.00 96.56 137 SER A C 1
ATOM 994 O O . SER A 1 137 ? -18.309 -3.111 7.723 1.00 96.56 137 SER A O 1
ATOM 996 N N . PHE A 1 138 ? -16.388 -2.688 6.621 1.00 97.88 138 PHE A N 1
ATOM 997 C CA . PHE A 1 138 ? -15.528 -3.485 7.495 1.00 97.88 138 PHE A CA 1
ATOM 998 C C . PHE A 1 138 ? -15.571 -2.982 8.944 1.00 97.88 138 PHE A C 1
ATOM 1000 O O . PHE A 1 138 ? -15.842 -3.756 9.862 1.00 97.88 138 PHE A O 1
ATOM 1007 N N . ILE A 1 139 ? -15.380 -1.673 9.155 1.00 97.06 139 ILE A N 1
ATOM 1008 C CA . ILE A 1 139 ? -15.425 -1.051 10.490 1.00 97.06 139 ILE A CA 1
ATOM 1009 C C . ILE A 1 139 ? -16.785 -1.292 11.158 1.00 97.06 139 ILE A C 1
ATOM 1011 O O . ILE A 1 139 ? -16.851 -1.674 12.328 1.00 97.06 139 ILE A O 1
ATOM 1015 N N . SER A 1 140 ? -17.878 -1.122 10.410 1.00 95.19 140 SER A N 1
ATOM 1016 C CA . SER A 1 140 ? -19.223 -1.375 10.928 1.00 95.19 140 SER A CA 1
ATOM 1017 C C . SER A 1 140 ? -19.431 -2.846 11.300 1.00 95.19 140 SER A C 1
ATOM 1019 O O . SER A 1 140 ? -20.033 -3.123 12.335 1.00 95.19 140 SER A O 1
ATOM 1021 N N . ALA A 1 141 ? -18.936 -3.787 10.490 1.00 96.44 141 ALA A N 1
ATOM 1022 C CA . ALA A 1 141 ? -19.044 -5.222 10.754 1.00 96.44 141 ALA A CA 1
ATOM 1023 C C . ALA A 1 141 ? -18.188 -5.667 11.955 1.00 96.44 141 ALA A C 1
ATOM 1025 O O . ALA A 1 141 ? -18.572 -6.579 12.697 1.00 96.44 141 ALA A O 1
ATOM 1026 N N . ALA A 1 142 ? -17.055 -5.001 12.197 1.00 96.69 142 ALA A N 1
ATOM 1027 C CA . ALA A 1 142 ? -16.234 -5.241 13.380 1.00 96.69 142 ALA A CA 1
ATOM 1028 C C . ALA A 1 142 ? -17.011 -4.943 14.669 1.00 96.69 142 ALA A C 1
ATOM 1030 O O . ALA A 1 142 ? -16.870 -5.672 15.651 1.00 96.69 142 ALA A O 1
ATOM 1031 N N . GLY A 1 143 ? -17.873 -3.920 14.668 1.00 94.31 143 GLY A N 1
ATOM 1032 C CA . GLY A 1 143 ? -18.752 -3.620 15.802 1.00 94.31 143 GLY A CA 1
ATOM 1033 C C . GLY A 1 143 ? -17.986 -3.307 17.092 1.00 94.31 143 GLY A C 1
ATOM 1034 O O . GLY A 1 143 ? -18.453 -3.631 18.177 1.00 94.31 143 GLY A O 1
ATOM 1035 N N . GLY A 1 144 ? -16.782 -2.736 16.973 1.00 93.56 144 GLY A N 1
ATOM 1036 C CA . GLY A 1 144 ? -15.924 -2.377 18.108 1.00 93.56 144 GLY A CA 1
ATOM 1037 C C . GLY A 1 144 ? -15.149 -3.542 18.714 1.00 93.56 144 GLY A C 1
ATOM 1038 O O . GLY A 1 144 ? -14.523 -3.380 19.760 1.00 93.56 144 GLY A O 1
ATOM 1039 N N . ARG A 1 145 ? -15.173 -4.704 18.057 1.00 96.00 145 ARG A N 1
ATOM 1040 C CA . ARG A 1 145 ? -14.332 -5.854 18.386 1.00 96.00 145 ARG A CA 1
ATOM 1041 C C . ARG A 1 145 ? -12.984 -5.731 17.691 1.00 96.00 145 ARG A C 1
ATOM 1043 O O . ARG A 1 145 ? -12.891 -5.183 16.592 1.00 96.00 145 ARG A O 1
ATOM 1050 N N . ARG A 1 146 ? -11.970 -6.340 18.300 1.00 97.94 146 ARG A N 1
ATOM 1051 C CA . ARG A 1 146 ? -10.668 -6.539 17.672 1.00 97.94 146 ARG A CA 1
ATOM 1052 C C . ARG A 1 146 ? -10.830 -7.413 16.428 1.00 97.94 146 ARG A C 1
ATOM 1054 O O . ARG A 1 146 ? -11.241 -8.563 16.551 1.00 97.94 146 ARG A O 1
ATOM 1061 N N . ALA A 1 147 ? -10.519 -6.894 15.247 1.00 98.56 147 ALA A N 1
ATOM 1062 C CA . ALA A 1 147 ? -10.799 -7.570 13.979 1.00 98.56 147 ALA A CA 1
ATOM 1063 C C . ALA A 1 147 ? -9.664 -7.391 12.970 1.00 98.56 147 ALA A C 1
ATOM 1065 O O . ALA A 1 147 ? -8.973 -6.374 13.000 1.00 98.56 147 ALA A O 1
ATOM 1066 N N . ILE A 1 148 ? -9.507 -8.354 12.059 1.00 98.62 148 ILE A N 1
ATOM 1067 C CA . ILE A 1 148 ? -8.558 -8.264 10.944 1.00 98.62 148 ILE A CA 1
ATOM 1068 C C . ILE A 1 148 ? -9.229 -8.374 9.579 1.00 98.62 148 ILE A C 1
ATOM 1070 O O . ILE A 1 148 ? -10.209 -9.102 9.402 1.00 98.62 148 ILE A O 1
ATOM 1074 N N . CYS A 1 149 ? -8.657 -7.657 8.616 1.00 98.50 149 CYS A N 1
ATOM 1075 C CA . CYS A 1 149 ? -8.791 -7.944 7.198 1.00 98.50 149 CYS A CA 1
ATOM 1076 C C . CYS A 1 149 ? -7.498 -8.626 6.752 1.00 98.50 149 CYS A C 1
ATOM 1078 O O . CYS A 1 149 ? -6.420 -8.027 6.832 1.00 98.50 149 CYS A O 1
ATOM 1080 N N . ALA A 1 150 ? -7.598 -9.888 6.338 1.00 97.88 150 ALA A N 1
ATOM 1081 C CA . ALA A 1 150 ? -6.468 -10.578 5.734 1.00 97.88 150 ALA A CA 1
ATOM 1082 C C . ALA A 1 150 ? -6.187 -10.009 4.334 1.00 97.88 150 ALA A C 1
ATOM 1084 O O . ALA A 1 150 ? -7.081 -9.454 3.692 1.00 97.88 150 ALA A O 1
ATOM 1085 N N . ASP A 1 151 ? -4.947 -10.155 3.874 1.00 96.12 151 ASP A N 1
ATOM 1086 C CA . ASP A 1 151 ? -4.615 -9.911 2.472 1.00 96.12 151 ASP A CA 1
ATOM 1087 C C . ASP A 1 151 ? -5.298 -10.933 1.548 1.00 96.12 151 ASP A C 1
ATOM 1089 O O . ASP A 1 151 ? -5.851 -11.950 1.983 1.00 96.12 151 ASP A O 1
ATOM 1093 N N . ARG A 1 152 ? -5.231 -10.687 0.241 1.00 93.94 152 ARG A N 1
ATOM 1094 C CA . ARG A 1 152 ? -5.795 -11.566 -0.791 1.00 93.94 152 ARG A CA 1
ATOM 1095 C C . ARG A 1 152 ? -5.237 -12.994 -0.733 1.00 93.94 152 ARG A C 1
ATOM 1097 O O . ARG A 1 152 ? -5.925 -13.932 -1.127 1.00 93.94 152 ARG A O 1
ATOM 1104 N N . ALA A 1 153 ? -3.996 -13.166 -0.275 1.00 92.00 153 ALA A N 1
ATOM 1105 C CA . ALA A 1 153 ? -3.371 -14.479 -0.113 1.00 92.00 153 ALA A CA 1
ATOM 1106 C C . ALA A 1 153 ? -3.831 -15.210 1.166 1.00 92.00 153 ALA A C 1
ATOM 1108 O O . ALA A 1 153 ? -3.564 -16.402 1.319 1.00 92.00 153 ALA A O 1
ATOM 1109 N N . GLY A 1 154 ? -4.511 -14.516 2.082 1.00 94.75 154 GLY A N 1
ATOM 1110 C CA . GLY A 1 154 ? -4.971 -15.025 3.371 1.00 94.75 154 GLY A CA 1
ATOM 1111 C C . GLY A 1 154 ? -3.863 -15.199 4.414 1.00 94.75 154 GLY A C 1
ATOM 1112 O O . GLY A 1 154 ? -4.099 -15.827 5.447 1.00 94.75 154 GLY A O 1
ATOM 1113 N N . THR A 1 155 ? -2.652 -14.692 4.166 1.00 95.62 155 THR A N 1
ATOM 1114 C CA . THR A 1 155 ? -1.483 -14.943 5.035 1.00 95.62 155 THR A CA 1
ATOM 1115 C C . THR A 1 155 ? -1.005 -13.698 5.774 1.00 95.62 155 THR A C 1
ATOM 1117 O O . THR A 1 155 ? -0.563 -13.796 6.927 1.00 95.62 155 THR A O 1
ATOM 1120 N N . GLY A 1 156 ? -1.110 -12.535 5.138 1.00 96.69 156 GLY A N 1
ATOM 1121 C CA . GLY A 1 156 ? -0.837 -11.228 5.712 1.00 96.69 156 GLY A CA 1
ATOM 1122 C C . GLY A 1 156 ? -2.100 -10.539 6.223 1.00 96.69 156 GLY A C 1
ATOM 1123 O O . GLY A 1 156 ? -3.215 -11.043 6.106 1.00 96.69 156 GLY A O 1
ATOM 1124 N N . THR A 1 157 ? -1.921 -9.375 6.838 1.00 98.12 157 THR A N 1
ATOM 1125 C CA . THR A 1 157 ? -3.002 -8.511 7.329 1.00 98.12 157 THR A CA 1
ATOM 1126 C C . THR A 1 157 ? -2.874 -7.148 6.666 1.00 98.12 157 THR A C 1
ATOM 1128 O O . THR A 1 157 ? -1.800 -6.556 6.730 1.00 98.12 157 THR A O 1
ATOM 1131 N N . THR A 1 158 ? -3.954 -6.634 6.081 1.00 98.12 158 THR A N 1
ATOM 1132 C CA . THR A 1 158 ? -3.993 -5.283 5.493 1.00 98.12 158 THR A CA 1
ATOM 1133 C C . THR A 1 158 ? -4.578 -4.253 6.457 1.00 98.12 158 THR A C 1
ATOM 1135 O O . THR A 1 158 ? -4.155 -3.097 6.455 1.00 98.12 158 THR A O 1
ATOM 1138 N N . LEU A 1 159 ? -5.508 -4.683 7.319 1.00 98.62 159 LEU A N 1
ATOM 1139 C CA . LEU A 1 159 ? -6.124 -3.882 8.375 1.00 98.62 159 LEU A CA 1
ATOM 1140 C C . LEU A 1 159 ? -6.234 -4.686 9.671 1.00 98.62 159 LEU A C 1
ATOM 1142 O O . LEU A 1 159 ? -6.760 -5.797 9.673 1.00 98.62 159 LEU A O 1
ATOM 1146 N N . LEU A 1 160 ? -5.820 -4.081 10.779 1.00 98.75 160 LEU A N 1
ATOM 1147 C CA . LEU A 1 160 ? -6.096 -4.535 12.140 1.00 98.75 160 LEU A CA 1
ATOM 1148 C C . LEU A 1 160 ? -6.875 -3.446 12.881 1.00 98.75 160 LEU A C 1
ATOM 1150 O O . LEU A 1 160 ? -6.448 -2.298 12.894 1.00 98.75 160 LEU A O 1
ATOM 1154 N N . LEU A 1 161 ? -7.974 -3.800 13.538 1.00 98.25 161 LEU A N 1
ATOM 1155 C CA . LEU A 1 161 ? -8.687 -2.935 14.480 1.00 98.25 161 LEU A CA 1
ATOM 1156 C C . LEU A 1 161 ? -8.454 -3.425 15.907 1.00 98.25 161 LEU A C 1
ATOM 1158 O O . LEU A 1 161 ? -8.509 -4.630 16.161 1.00 98.25 161 LEU A O 1
ATOM 1162 N N . SER A 1 162 ? -8.248 -2.504 16.846 1.00 96.75 162 SER A N 1
ATOM 1163 C CA . SER A 1 162 ? -8.347 -2.796 18.276 1.00 96.75 162 SER A CA 1
ATOM 1164 C C . SER A 1 162 ? -9.802 -3.071 18.669 1.00 96.75 162 SER A C 1
ATOM 1166 O O . SER A 1 162 ? -10.740 -2.680 17.971 1.00 96.75 162 SER A O 1
ATOM 1168 N N . ALA A 1 163 ? -10.011 -3.714 19.818 1.00 94.38 163 ALA A N 1
ATOM 1169 C CA . ALA A 1 163 ? -11.301 -3.586 20.478 1.00 94.38 163 ALA A CA 1
ATOM 1170 C C . ALA A 1 163 ? -11.436 -2.169 21.060 1.00 94.38 163 ALA A C 1
ATOM 1172 O O . ALA A 1 163 ? -10.444 -1.456 21.266 1.00 94.38 163 ALA A O 1
ATOM 1173 N N . ARG A 1 164 ? -12.674 -1.741 21.296 1.00 91.75 164 ARG A N 1
ATOM 1174 C CA . ARG A 1 164 ? -12.969 -0.418 21.846 1.00 91.75 164 ARG A CA 1
ATOM 1175 C C . ARG A 1 164 ? -12.271 -0.224 23.197 1.00 91.75 164 ARG A C 1
ATOM 1177 O O . ARG A 1 164 ? -12.534 -0.970 24.133 1.00 91.75 164 ARG A O 1
ATOM 1184 N N . GLY A 1 165 ? -11.422 0.801 23.301 1.00 88.31 165 GLY A N 1
ATOM 1185 C CA . GLY A 1 165 ? -10.677 1.114 24.527 1.00 88.31 165 GLY A CA 1
ATOM 1186 C C . GLY A 1 165 ? -9.521 0.160 24.847 1.00 88.31 165 GLY A C 1
ATOM 1187 O O . GLY A 1 165 ? -8.907 0.292 25.903 1.00 88.31 165 GLY A O 1
ATOM 1188 N N . GLU A 1 166 ? -9.208 -0.784 23.958 1.00 91.62 166 GLU A N 1
ATOM 1189 C CA . GLU A 1 166 ? -8.077 -1.695 24.114 1.00 91.62 166 GLU A CA 1
ATOM 1190 C C . GLU A 1 166 ? -6.881 -1.279 23.252 1.00 91.62 166 GLU A C 1
ATOM 1192 O O . GLU A 1 166 ? -6.997 -0.530 22.278 1.00 91.62 166 GLU A O 1
ATOM 1197 N N . ARG A 1 167 ? -5.702 -1.808 23.598 1.00 92.38 167 ARG A N 1
ATOM 1198 C CA . ARG A 1 167 ? -4.468 -1.575 22.840 1.00 92.38 167 ARG A CA 1
ATOM 1199 C C . ARG A 1 167 ? -4.509 -2.255 21.468 1.00 92.38 167 ARG A C 1
ATOM 1201 O O . ARG A 1 167 ? -5.097 -3.320 21.294 1.00 92.38 167 ARG A O 1
ATOM 1208 N N . LEU A 1 168 ? -3.796 -1.668 20.506 1.00 94.44 168 LEU A N 1
ATOM 1209 C CA . LEU A 1 168 ? -3.702 -2.187 19.142 1.00 94.44 168 LEU A CA 1
ATOM 1210 C C . LEU A 1 168 ? -2.908 -3.501 19.039 1.00 94.44 168 LEU A C 1
ATOM 1212 O O . LEU A 1 168 ? -3.314 -4.361 18.268 1.00 94.44 168 LEU A O 1
ATOM 1216 N N . GLN A 1 169 ? -1.815 -3.690 19.785 1.00 95.00 169 GLN A N 1
ATOM 1217 C CA . GLN A 1 169 ? -1.001 -4.925 19.774 1.00 95.00 169 GLN A CA 1
ATOM 1218 C C . GLN A 1 169 ? -0.715 -5.478 18.349 1.00 95.00 169 GLN A C 1
ATOM 1220 O O . GLN A 1 169 ? -1.164 -6.582 18.017 1.00 95.00 169 GLN A O 1
ATOM 1225 N N . PRO A 1 170 ? -0.048 -4.709 17.471 1.00 96.94 170 PRO A N 1
ATOM 1226 C CA . PRO A 1 170 ? 0.241 -5.102 16.097 1.00 96.94 170 PRO A CA 1
ATOM 1227 C C . PRO A 1 170 ? 1.280 -6.236 16.034 1.00 96.94 170 PRO A C 1
ATOM 1229 O O . PRO A 1 170 ? 2.291 -6.228 16.733 1.00 96.94 170 PRO A O 1
ATOM 1232 N N . GLN A 1 171 ? 1.032 -7.216 15.165 1.00 97.38 171 GLN A N 1
ATOM 1233 C CA . GLN A 1 171 ? 1.895 -8.370 14.875 1.00 97.38 171 GLN A CA 1
ATOM 1234 C C . GLN A 1 171 ? 2.040 -8.571 13.354 1.00 97.38 171 GLN A C 1
ATOM 1236 O O . GLN A 1 171 ? 1.966 -9.684 12.831 1.00 97.38 171 GLN A O 1
ATOM 1241 N N . PHE A 1 172 ? 2.223 -7.472 12.619 1.00 96.25 172 PHE A N 1
ATOM 1242 C CA . PHE A 1 172 ? 2.446 -7.469 11.176 1.00 96.25 172 PHE A CA 1
ATOM 1243 C C . PHE A 1 172 ? 3.793 -8.100 10.801 1.00 96.25 172 PHE A C 1
ATOM 1245 O O . PHE A 1 172 ? 4.766 -8.051 11.557 1.00 96.25 172 PHE A O 1
ATOM 1252 N N . GLY A 1 173 ? 3.844 -8.662 9.594 1.00 92.62 173 GLY A N 1
ATOM 1253 C CA . GLY A 1 173 ? 4.960 -9.452 9.080 1.00 92.62 173 GLY A CA 1
ATOM 1254 C C . GLY A 1 173 ? 4.481 -10.760 8.450 1.00 92.62 173 GLY A C 1
ATOM 1255 O O . GLY A 1 173 ? 3.287 -10.949 8.192 1.00 92.62 173 GLY A O 1
ATOM 1256 N N . SER A 1 174 ? 5.421 -11.672 8.202 1.00 93.62 174 SER A N 1
ATOM 1257 C CA . SER A 1 174 ? 5.140 -12.989 7.626 1.00 93.62 174 SER A CA 1
ATOM 1258 C C . SER A 1 174 ? 4.177 -13.791 8.507 1.00 93.62 174 SER A C 1
ATOM 1260 O O . SER A 1 174 ? 4.460 -14.033 9.678 1.00 93.62 174 SER A O 1
ATOM 1262 N N . GLY A 1 175 ? 3.047 -14.229 7.944 1.00 95.44 175 GLY A N 1
ATOM 1263 C CA . GLY A 1 175 ? 2.028 -14.990 8.680 1.00 95.44 175 GLY A CA 1
ATOM 1264 C C . GLY A 1 175 ? 1.225 -14.163 9.691 1.00 95.44 175 GLY A C 1
ATOM 1265 O O . GLY A 1 175 ? 0.656 -14.733 10.627 1.00 95.44 175 GLY A O 1
ATOM 1266 N N . SER A 1 176 ? 1.185 -12.838 9.521 1.00 97.88 176 SER A N 1
ATOM 1267 C CA . SER A 1 176 ? 0.519 -11.910 10.443 1.00 97.88 176 SER A CA 1
ATOM 1268 C C . SER A 1 176 ? -0.975 -12.164 10.623 1.00 97.88 176 SER A C 1
ATOM 1270 O O . SER A 1 176 ? -1.468 -11.966 11.730 1.00 97.88 176 SER A O 1
ATOM 1272 N N . ALA A 1 177 ? -1.691 -12.680 9.614 1.00 97.94 177 ALA A N 1
ATOM 1273 C CA . ALA A 1 177 ? -3.101 -13.049 9.784 1.00 97.94 177 ALA A CA 1
ATOM 1274 C C . ALA A 1 177 ? -3.271 -14.050 10.937 1.00 97.94 177 ALA A C 1
ATOM 1276 O O . ALA A 1 177 ? -4.002 -13.806 11.894 1.00 97.94 177 ALA A O 1
ATOM 1277 N N . ARG A 1 178 ? -2.505 -15.147 10.909 1.00 98.38 178 ARG A N 1
ATOM 1278 C CA . ARG A 1 178 ? -2.537 -16.170 11.963 1.00 98.38 178 ARG A CA 1
ATOM 1279 C C . ARG A 1 178 ? -2.088 -15.617 13.315 1.00 98.38 178 ARG A C 1
ATOM 1281 O O . ARG A 1 178 ? -2.669 -15.988 14.334 1.00 98.38 178 ARG A O 1
ATOM 1288 N N . ALA A 1 179 ? -1.078 -14.747 13.328 1.00 98.31 179 ALA A N 1
ATOM 1289 C CA . ALA A 1 179 ? -0.569 -14.129 14.549 1.00 98.31 179 ALA A CA 1
ATOM 1290 C C . ALA A 1 179 ? -1.652 -13.272 15.232 1.00 98.31 179 ALA A C 1
ATOM 1292 O O . ALA A 1 179 ? -1.957 -13.483 16.405 1.00 98.31 179 ALA A O 1
ATOM 1293 N N . HIS A 1 180 ? -2.328 -12.401 14.478 1.00 98.50 180 HIS A N 1
ATOM 1294 C CA . HIS A 1 180 ? -3.427 -11.584 14.994 1.00 98.50 180 HIS A CA 1
ATOM 1295 C C . HIS A 1 180 ? -4.642 -12.410 15.438 1.00 98.50 180 HIS A C 1
ATOM 1297 O O . HIS A 1 180 ? -5.222 -12.116 16.483 1.00 98.50 180 HIS A O 1
ATOM 1303 N N . LEU A 1 181 ? -5.011 -13.462 14.697 1.00 98.25 181 LEU A N 1
ATOM 1304 C CA . LEU A 1 181 ? -6.090 -14.371 15.109 1.00 98.25 181 LEU A CA 1
ATOM 1305 C C . LEU A 1 181 ? -5.759 -15.060 16.438 1.00 98.25 181 LEU A C 1
ATOM 1307 O O . LEU A 1 181 ? -6.584 -15.106 17.347 1.00 98.25 181 LEU A O 1
ATOM 1311 N N . SER A 1 182 ? -4.517 -15.527 16.583 1.00 98.06 182 SER A N 1
ATOM 1312 C CA . SER A 1 182 ? -4.024 -16.125 17.833 1.00 98.06 182 SER A CA 1
ATOM 1313 C C . SER A 1 182 ? -3.985 -15.112 18.982 1.00 98.06 182 SER A C 1
ATOM 1315 O O . SER A 1 182 ? -4.110 -15.492 20.142 1.00 98.06 182 SER A O 1
ATOM 1317 N N . SER A 1 183 ? -3.855 -13.819 18.666 1.00 96.25 183 SER A N 1
ATOM 1318 C CA . SER A 1 183 ? -3.904 -12.715 19.627 1.00 96.25 183 SER A CA 1
ATOM 1319 C C . SER A 1 183 ? -5.337 -12.293 20.005 1.00 96.25 183 SER A C 1
ATOM 1321 O O . SER A 1 183 ? -5.504 -11.265 20.663 1.00 96.25 183 SER A O 1
ATOM 1323 N N . GLY A 1 184 ? -6.368 -13.021 19.561 1.00 97.31 184 GLY A N 1
ATOM 1324 C CA . GLY A 1 184 ? -7.771 -12.745 19.881 1.00 97.31 184 GLY A CA 1
ATOM 1325 C C . GLY A 1 184 ? -8.494 -11.814 18.904 1.00 97.31 184 GLY A C 1
ATOM 1326 O O . GLY A 1 184 ? -9.629 -11.425 19.174 1.00 97.31 184 GLY A O 1
ATOM 1327 N N . ALA A 1 185 ? -7.877 -11.442 17.775 1.00 98.25 185 ALA A N 1
ATOM 1328 C CA . ALA A 1 185 ? -8.610 -10.769 16.707 1.00 98.25 185 ALA A CA 1
ATOM 1329 C C . ALA A 1 185 ? -9.544 -11.752 15.987 1.00 98.25 185 ALA A C 1
ATOM 1331 O O . ALA A 1 185 ? -9.226 -12.931 15.843 1.00 98.25 185 ALA A O 1
ATOM 1332 N N . ILE A 1 186 ? -10.674 -11.262 15.483 1.00 98.44 186 ILE A N 1
ATOM 1333 C CA . ILE A 1 186 ? -11.583 -12.065 14.657 1.00 98.44 186 ILE A CA 1
ATOM 1334 C C . ILE A 1 186 ? -11.393 -11.770 13.167 1.00 98.44 186 ILE A C 1
ATOM 1336 O O . ILE A 1 186 ? -11.249 -10.615 12.761 1.00 98.44 186 ILE A O 1
ATOM 1340 N N . GLN A 1 187 ? -11.453 -12.815 12.342 1.00 97.25 187 GLN A N 1
ATOM 1341 C CA . GLN A 1 187 ? -11.679 -12.673 10.905 1.00 97.25 187 GLN A CA 1
ATOM 1342 C C . GLN A 1 187 ? -13.168 -12.383 10.696 1.00 97.25 187 GLN A C 1
ATOM 1344 O O . GLN A 1 187 ? -14.021 -13.145 11.159 1.00 97.25 187 GLN A O 1
ATOM 1349 N N . LEU A 1 188 ? -13.500 -11.299 10.002 1.00 96.81 188 LEU A N 1
ATOM 1350 C CA . LEU A 1 188 ? -14.891 -11.014 9.661 1.00 96.81 188 LEU A CA 1
ATOM 1351 C C . LEU A 1 188 ? -15.303 -11.767 8.394 1.00 96.81 188 LEU A C 1
ATOM 1353 O O . LEU A 1 188 ? -14.546 -11.842 7.429 1.00 96.81 188 LEU A O 1
ATOM 1357 N N . ALA A 1 189 ? -16.529 -12.287 8.391 1.00 88.94 189 ALA A N 1
ATOM 1358 C CA . ALA A 1 189 ? -17.150 -12.837 7.195 1.00 88.94 189 ALA A CA 1
ATOM 1359 C C . ALA A 1 189 ? -17.695 -11.676 6.347 1.00 88.94 189 ALA A C 1
ATOM 1361 O O . ALA A 1 189 ? -18.747 -11.111 6.646 1.00 88.94 189 ALA A O 1
ATOM 1362 N N . GLY A 1 190 ? -16.948 -11.288 5.321 1.00 90.25 190 GLY A N 1
ATOM 1363 C CA . GLY A 1 190 ? -17.316 -10.252 4.363 1.00 90.25 190 GLY A CA 1
ATOM 1364 C C . GLY A 1 190 ? -16.386 -10.284 3.157 1.00 90.25 190 GLY A C 1
ATOM 1365 O O . GLY A 1 190 ? -15.453 -11.082 3.118 1.00 90.25 190 GLY A O 1
ATOM 1366 N N . HIS A 1 191 ? -16.677 -9.450 2.162 1.00 91.38 191 HIS A N 1
ATOM 1367 C CA . HIS A 1 191 ? -15.865 -9.345 0.956 1.00 91.38 191 HIS A CA 1
ATOM 1368 C C . HIS A 1 191 ? -15.527 -7.880 0.695 1.00 91.38 191 HIS A C 1
ATOM 1370 O O . HIS A 1 191 ? -16.408 -7.075 0.373 1.00 91.38 191 HIS A O 1
ATOM 1376 N N . TRP A 1 192 ? -14.250 -7.544 0.850 1.00 97.38 192 TRP A N 1
ATOM 1377 C CA . TRP A 1 192 ? -13.724 -6.190 0.707 1.00 97.38 192 TRP A CA 1
ATOM 1378 C C . TRP A 1 192 ? -12.499 -6.222 -0.210 1.00 97.38 192 TRP A C 1
ATOM 1380 O O . TRP A 1 192 ? -11.383 -5.949 0.234 1.00 97.38 192 TRP A O 1
ATOM 1390 N N . PRO A 1 193 ? -12.672 -6.546 -1.503 1.00 97.19 193 PRO A N 1
ATOM 1391 C CA . PRO A 1 193 ? -11.557 -6.829 -2.404 1.00 97.19 193 PRO A CA 1
ATOM 1392 C C . PRO A 1 193 ? -10.563 -5.666 -2.517 1.00 97.19 193 PRO A C 1
ATOM 1394 O O . PRO A 1 193 ? -9.373 -5.898 -2.715 1.00 97.19 193 PRO A O 1
ATOM 1397 N N . SER A 1 194 ? -11.013 -4.415 -2.364 1.00 98.00 194 SER A N 1
ATOM 1398 C CA . SER A 1 194 ? -10.109 -3.257 -2.370 1.00 98.00 194 SER A CA 1
ATOM 1399 C C . SER A 1 194 ? -9.318 -3.064 -1.074 1.00 98.00 194 SER A C 1
ATOM 1401 O O . SER A 1 194 ? -8.282 -2.407 -1.095 1.00 98.00 194 SER A O 1
ATOM 1403 N N . LEU A 1 195 ? -9.806 -3.613 0.039 1.00 98.12 195 LEU A N 1
ATOM 1404 C CA . LEU A 1 195 ? -9.137 -3.619 1.340 1.00 98.12 195 LEU A CA 1
ATOM 1405 C C . LEU A 1 195 ? -8.214 -4.838 1.493 1.00 98.12 195 LEU A C 1
ATOM 1407 O O . LEU A 1 195 ? -7.235 -4.767 2.223 1.00 98.12 195 LEU A O 1
ATOM 1411 N N . GLU A 1 196 ? -8.509 -5.934 0.797 1.00 97.25 196 GLU A N 1
ATOM 1412 C CA . GLU A 1 196 ? -7.719 -7.175 0.777 1.00 97.25 196 GLU A CA 1
ATOM 1413 C C . GLU A 1 196 ? -6.513 -7.105 -0.184 1.00 97.25 196 GLU A C 1
ATOM 1415 O O . GLU A 1 196 ? -5.606 -7.926 -0.090 1.00 97.25 196 GLU A O 1
ATOM 1420 N N . SER A 1 197 ? -6.498 -6.161 -1.135 1.00 94.81 197 SER A N 1
ATOM 1421 C CA . SER A 1 197 ? -5.526 -6.134 -2.244 1.00 94.81 197 SER A CA 1
ATOM 1422 C C . SER A 1 197 ? -4.397 -5.125 -2.033 1.00 94.81 197 SER A C 1
ATOM 1424 O O . SER A 1 197 ? -4.380 -4.060 -2.662 1.00 94.81 197 SER A O 1
ATOM 1426 N N . ASP A 1 198 ? -3.446 -5.468 -1.170 1.00 95.19 198 ASP A N 1
ATOM 1427 C CA . ASP A 1 198 ? -2.169 -4.766 -1.077 1.00 95.19 198 ASP A CA 1
ATOM 1428 C C . ASP A 1 198 ? -1.286 -5.051 -2.296 1.00 95.19 198 ASP A C 1
ATOM 1430 O O . ASP A 1 198 ? -1.438 -6.042 -3.014 1.00 95.19 198 ASP A O 1
ATOM 1434 N N . VAL A 1 199 ? -0.381 -4.118 -2.585 1.00 93.00 199 VAL A N 1
ATOM 1435 C CA . VAL A 1 199 ? 0.465 -4.183 -3.777 1.00 93.00 199 VAL A CA 1
ATOM 1436 C C . VAL A 1 199 ? 1.925 -4.317 -3.379 1.00 93.00 199 VAL A C 1
ATOM 1438 O O . VAL A 1 199 ? 2.568 -3.343 -2.989 1.00 93.00 199 VAL A O 1
ATOM 1441 N N . ASP A 1 200 ? 2.462 -5.531 -3.498 1.00 86.75 200 ASP A N 1
ATOM 1442 C CA . ASP A 1 200 ? 3.875 -5.861 -3.268 1.00 86.75 200 ASP A CA 1
ATOM 1443 C C . ASP A 1 200 ? 4.648 -6.141 -4.555 1.00 86.75 200 ASP A C 1
ATOM 1445 O O . ASP A 1 200 ? 5.851 -5.880 -4.635 1.00 86.75 200 ASP A O 1
ATOM 1449 N N . THR A 1 201 ? 3.970 -6.686 -5.562 1.00 81.75 201 THR A N 1
ATOM 1450 C CA . THR A 1 201 ? 4.580 -7.126 -6.817 1.00 81.75 201 THR A CA 1
ATOM 1451 C C . THR A 1 201 ? 3.895 -6.512 -8.034 1.00 81.75 201 THR A C 1
ATOM 1453 O O . THR A 1 201 ? 2.789 -5.971 -7.971 1.00 81.75 201 THR A O 1
ATOM 1456 N N . ALA A 1 202 ? 4.532 -6.640 -9.200 1.00 78.44 202 ALA A N 1
ATOM 1457 C CA . ALA A 1 202 ? 3.929 -6.220 -10.462 1.00 78.44 202 ALA A CA 1
ATOM 1458 C C . ALA A 1 202 ? 2.598 -6.936 -10.760 1.00 78.44 202 ALA A C 1
ATOM 1460 O O . ALA A 1 202 ? 1.725 -6.368 -11.419 1.00 78.44 202 ALA A O 1
ATOM 1461 N N . ALA A 1 203 ? 2.436 -8.182 -10.302 1.00 78.31 203 ALA A N 1
ATOM 1462 C CA . ALA A 1 203 ? 1.188 -8.925 -10.452 1.00 78.31 203 ALA A CA 1
ATOM 1463 C C . ALA A 1 203 ? 0.072 -8.344 -9.574 1.00 78.31 203 ALA A C 1
ATOM 1465 O O . ALA A 1 203 ? -1.072 -8.226 -10.025 1.00 78.31 203 ALA A O 1
ATOM 1466 N N . ASP A 1 204 ? 0.415 -7.909 -8.364 1.00 87.31 204 ASP A N 1
ATOM 1467 C CA . ASP A 1 204 ? -0.532 -7.255 -7.463 1.00 87.31 204 ASP A CA 1
ATOM 1468 C C . ASP A 1 204 ? -0.933 -5.886 -8.002 1.00 87.31 204 ASP A C 1
ATOM 1470 O O . ASP A 1 204 ? -2.117 -5.571 -8.037 1.00 87.31 204 ASP A O 1
ATOM 1474 N N . LEU A 1 205 ? 0.014 -5.118 -8.555 1.00 87.31 205 LEU A N 1
ATOM 1475 C CA . LEU A 1 205 ? -0.292 -3.830 -9.181 1.00 87.31 205 LEU A CA 1
ATOM 1476 C C . LEU A 1 205 ? -1.264 -3.980 -10.361 1.00 87.31 205 LEU A C 1
ATOM 1478 O O . LEU A 1 205 ? -2.177 -3.169 -10.513 1.00 87.31 205 LEU A O 1
ATOM 1482 N N . ARG A 1 206 ? -1.103 -5.024 -11.189 1.00 85.38 206 ARG A N 1
ATOM 1483 C CA . ARG A 1 206 ? -2.067 -5.342 -12.259 1.00 85.38 206 ARG A CA 1
ATOM 1484 C C . ARG A 1 206 ? -3.441 -5.674 -11.686 1.00 85.38 206 ARG A C 1
ATOM 1486 O O . ARG A 1 206 ? -4.428 -5.120 -12.154 1.00 85.38 206 ARG A O 1
ATOM 1493 N N . THR A 1 207 ? -3.489 -6.502 -10.644 1.00 86.75 207 THR A N 1
ATOM 1494 C CA . THR A 1 207 ? -4.745 -6.845 -9.961 1.00 86.75 207 THR A CA 1
ATOM 1495 C C . THR A 1 207 ? -5.433 -5.590 -9.416 1.00 86.75 207 THR A C 1
ATOM 1497 O O . THR A 1 207 ? -6.606 -5.357 -9.694 1.00 86.75 207 THR A O 1
ATOM 1500 N N . ALA A 1 208 ? -4.708 -4.745 -8.680 1.00 92.94 208 ALA A N 1
ATOM 1501 C CA . ALA A 1 208 ? -5.239 -3.510 -8.115 1.00 92.94 208 ALA A CA 1
ATOM 1502 C C . ALA A 1 208 ? -5.719 -2.544 -9.206 1.00 92.94 208 ALA A C 1
ATOM 1504 O O . ALA A 1 208 ? -6.756 -1.900 -9.055 1.00 92.94 208 ALA A O 1
ATOM 1505 N N . ARG A 1 209 ? -5.004 -2.463 -10.336 1.00 90.56 209 ARG A N 1
ATOM 1506 C CA . ARG A 1 209 ? -5.435 -1.681 -11.501 1.00 90.56 209 ARG A CA 1
ATOM 1507 C C . ARG A 1 209 ? -6.767 -2.185 -12.044 1.00 90.56 209 ARG A C 1
ATOM 1509 O O . ARG A 1 209 ? -7.639 -1.363 -12.309 1.00 90.56 209 ARG A O 1
ATOM 1516 N N . ASP A 1 210 ? -6.929 -3.496 -12.178 1.00 91.94 210 ASP A N 1
ATOM 1517 C CA . ASP A 1 210 ? -8.158 -4.102 -12.693 1.00 91.94 210 ASP A CA 1
ATOM 1518 C C . ASP A 1 210 ? -9.332 -3.941 -11.695 1.00 91.94 210 ASP A C 1
ATOM 1520 O O . ASP A 1 210 ? -10.479 -3.780 -12.110 1.00 91.94 210 ASP A O 1
ATOM 1524 N N . LEU A 1 211 ? -9.053 -3.865 -10.384 1.00 94.50 211 LEU A N 1
ATOM 1525 C CA . LEU A 1 211 ? -10.023 -3.460 -9.348 1.00 94.50 211 LEU A CA 1
ATOM 1526 C C . LEU A 1 211 ? -10.398 -1.965 -9.395 1.00 94.50 211 LEU A C 1
ATOM 1528 O O . LEU A 1 211 ? -11.447 -1.572 -8.864 1.00 94.50 211 LEU A O 1
ATOM 1532 N N . GLY A 1 212 ? -9.556 -1.146 -10.027 1.00 96.75 212 GLY A N 1
ATOM 1533 C CA . GLY A 1 212 ? -9.668 0.306 -10.116 1.00 96.75 212 GLY A CA 1
ATOM 1534 C C . GLY A 1 212 ? -8.853 1.018 -9.038 1.00 96.75 212 GLY A C 1
ATOM 1535 O O . GLY A 1 212 ? -9.378 1.338 -7.973 1.00 96.75 212 GLY A O 1
ATOM 1536 N N . VAL A 1 213 ? -7.582 1.304 -9.338 1.00 97.12 213 VAL A N 1
ATOM 1537 C CA . VAL A 1 213 ? -6.735 2.165 -8.494 1.00 97.12 213 VAL A CA 1
ATOM 1538 C C . VAL A 1 213 ? -7.220 3.615 -8.478 1.00 97.12 213 VAL A C 1
ATOM 1540 O O . VAL A 1 213 ? -7.905 4.078 -9.393 1.00 97.12 213 VAL A O 1
ATOM 1543 N N . GLY A 1 214 ? -6.826 4.347 -7.440 1.00 96.94 214 GLY A N 1
ATOM 1544 C CA . GLY A 1 214 ? -7.079 5.769 -7.295 1.00 96.94 214 GLY A CA 1
ATOM 1545 C C . GLY A 1 214 ? -6.388 6.626 -8.357 1.00 96.94 214 GLY A C 1
ATOM 1546 O O . GLY A 1 214 ? -5.600 6.171 -9.192 1.00 96.94 214 GLY A O 1
ATOM 1547 N N . HIS A 1 215 ? -6.747 7.909 -8.345 1.00 96.31 215 HIS A N 1
ATOM 1548 C CA . HIS A 1 215 ? -6.382 8.852 -9.396 1.00 96.31 215 HIS A CA 1
ATOM 1549 C C . HIS A 1 215 ? -4.867 9.041 -9.518 1.00 96.31 215 HIS A C 1
ATOM 1551 O O . HIS A 1 215 ? -4.357 9.092 -10.637 1.00 96.31 215 HIS A O 1
ATOM 1557 N N . CYS A 1 216 ? -4.142 9.137 -8.401 1.00 95.25 216 CYS A N 1
ATOM 1558 C CA . CYS A 1 216 ? -2.706 9.403 -8.438 1.00 95.25 216 CYS A CA 1
ATOM 1559 C C . CYS A 1 216 ? -1.940 8.216 -9.035 1.00 95.25 216 CYS A C 1
ATOM 1561 O O . CYS A 1 216 ? -1.075 8.408 -9.894 1.00 95.25 216 CYS A O 1
ATOM 1563 N N . THR A 1 217 ? -2.287 6.996 -8.632 1.00 93.25 217 THR A N 1
ATOM 1564 C CA . THR A 1 217 ? -1.682 5.757 -9.130 1.00 93.25 217 THR A CA 1
ATOM 1565 C C . THR A 1 217 ? -2.049 5.538 -10.593 1.00 93.25 217 THR A C 1
ATOM 1567 O O . THR A 1 217 ? -1.168 5.258 -11.406 1.00 93.25 217 THR A O 1
ATOM 1570 N N . ALA A 1 218 ? -3.319 5.738 -10.968 1.00 91.62 218 ALA A N 1
ATOM 1571 C CA . ALA A 1 218 ? -3.768 5.647 -12.357 1.00 91.62 218 ALA A CA 1
ATOM 1572 C C . ALA A 1 218 ? -3.027 6.640 -13.264 1.00 91.62 218 ALA A C 1
ATOM 1574 O O . ALA A 1 218 ? -2.514 6.249 -14.313 1.00 91.62 218 ALA A O 1
ATOM 1575 N N . ALA A 1 219 ? -2.924 7.906 -12.843 1.00 88.62 219 ALA A N 1
ATOM 1576 C CA . ALA A 1 219 ? -2.217 8.945 -13.584 1.00 88.62 219 ALA A CA 1
ATOM 1577 C C . ALA A 1 219 ? -0.733 8.607 -13.745 1.00 88.62 219 ALA A C 1
ATOM 1579 O O . ALA A 1 219 ? -0.180 8.795 -14.828 1.00 88.62 219 ALA A O 1
ATOM 1580 N N . ARG A 1 220 ? -0.095 8.053 -12.705 1.00 87.25 220 ARG A N 1
ATOM 1581 C CA . ARG A 1 220 ? 1.296 7.606 -12.798 1.00 87.25 220 ARG A CA 1
ATOM 1582 C C . ARG A 1 220 ? 1.426 6.476 -13.815 1.00 87.25 220 ARG A C 1
ATOM 1584 O O . ARG A 1 220 ? 2.181 6.624 -14.765 1.00 87.25 220 ARG A O 1
ATOM 1591 N N . ILE A 1 221 ? 0.638 5.408 -13.700 1.00 82.31 221 ILE A N 1
ATOM 1592 C CA . ILE A 1 221 ? 0.653 4.286 -14.657 1.00 82.31 221 ILE A CA 1
ATOM 1593 C C . ILE A 1 221 ? 0.410 4.770 -16.099 1.00 82.31 221 ILE A C 1
ATOM 1595 O O . ILE A 1 221 ? 1.077 4.307 -17.022 1.00 82.31 221 ILE A O 1
ATOM 1599 N N . ALA A 1 222 ? -0.514 5.712 -16.307 1.00 79.75 222 ALA A N 1
ATOM 1600 C CA . ALA A 1 222 ? -0.796 6.281 -17.623 1.00 79.75 222 ALA A CA 1
ATOM 1601 C C . ALA A 1 222 ? 0.371 7.123 -18.160 1.00 79.75 222 ALA A C 1
ATOM 1603 O O . ALA A 1 222 ? 0.783 6.930 -19.299 1.00 79.75 222 ALA A O 1
ATOM 1604 N N . ALA A 1 223 ? 0.955 7.995 -17.335 1.00 72.44 223 ALA A N 1
ATOM 1605 C CA . ALA A 1 223 ? 2.090 8.831 -17.718 1.00 72.44 223 ALA A CA 1
ATOM 1606 C C . ALA A 1 223 ? 3.323 8.006 -18.111 1.00 72.44 223 ALA A C 1
ATOM 1608 O O . ALA A 1 223 ? 4.083 8.436 -18.976 1.00 72.44 223 ALA A O 1
ATOM 1609 N N . PHE A 1 224 ? 3.503 6.809 -17.538 1.00 66.31 224 PHE A N 1
ATOM 1610 C CA . PHE A 1 224 ? 4.513 5.876 -18.035 1.00 66.31 224 PHE A CA 1
ATOM 1611 C C . PHE A 1 224 ? 4.253 5.497 -19.497 1.00 66.31 224 PHE A C 1
ATOM 1613 O O . PHE A 1 224 ? 5.141 5.623 -20.339 1.00 66.31 224 PHE A O 1
ATOM 1620 N N . ARG A 1 225 ? 3.022 5.060 -19.797 1.00 60.31 225 ARG A N 1
ATOM 1621 C CA . ARG A 1 225 ? 2.620 4.634 -21.144 1.00 60.31 225 ARG A CA 1
ATOM 1622 C C . ARG A 1 225 ? 2.751 5.781 -22.136 1.00 60.31 225 ARG A C 1
ATOM 1624 O O . ARG A 1 225 ? 3.368 5.590 -23.171 1.00 60.31 225 ARG A O 1
ATOM 1631 N N . SER A 1 226 ? 2.274 6.974 -21.783 1.00 54.72 226 SER A N 1
ATOM 1632 C CA . SER A 1 226 ? 2.344 8.146 -22.658 1.00 54.72 226 SER A CA 1
ATOM 1633 C C . SER A 1 226 ? 3.770 8.641 -22.883 1.00 54.72 226 SER A C 1
ATOM 1635 O O . SER A 1 226 ? 4.096 8.977 -24.010 1.00 54.72 226 SER A O 1
ATOM 1637 N N . ASN A 1 227 ? 4.647 8.640 -21.870 1.00 53.25 227 ASN A N 1
ATOM 1638 C CA . ASN A 1 227 ? 6.055 9.021 -22.057 1.00 53.25 227 ASN A CA 1
ATOM 1639 C C . ASN A 1 227 ? 6.814 8.083 -23.010 1.00 53.25 227 ASN A C 1
ATOM 1641 O O . ASN A 1 227 ? 7.822 8.506 -23.565 1.00 53.25 227 ASN A O 1
ATOM 1645 N N . TYR A 1 228 ? 6.346 6.845 -23.190 1.00 52.25 228 TYR A N 1
ATOM 1646 C CA . TYR A 1 228 ? 6.929 5.872 -24.116 1.00 52.25 228 TYR A CA 1
ATOM 1647 C C . TYR A 1 228 ? 6.200 5.796 -25.462 1.00 52.25 228 TYR A C 1
ATOM 1649 O O . TYR A 1 228 ? 6.854 5.668 -26.490 1.00 52.25 228 TYR A O 1
ATOM 1657 N N . GLU A 1 229 ? 4.877 5.965 -25.493 1.00 44.31 229 GLU A N 1
ATOM 1658 C CA . GLU A 1 229 ? 4.123 6.166 -26.739 1.00 44.31 229 GLU A CA 1
ATOM 1659 C C . GLU A 1 229 ? 4.572 7.459 -27.450 1.00 44.31 229 GLU A C 1
ATOM 1661 O O . GLU A 1 229 ? 4.689 7.475 -28.672 1.00 44.31 229 GLU A O 1
ATOM 1666 N N . LEU A 1 230 ? 4.944 8.511 -26.704 1.00 44.41 230 LEU A N 1
ATOM 1667 C CA . LEU A 1 230 ? 5.593 9.720 -27.240 1.00 44.41 230 LEU A CA 1
ATOM 1668 C C . LEU A 1 230 ? 7.024 9.480 -27.757 1.00 44.41 230 LEU A C 1
ATOM 1670 O O . LEU A 1 230 ? 7.517 10.302 -28.523 1.00 44.41 230 LEU A O 1
ATOM 1674 N N . MET A 1 231 ? 7.679 8.375 -27.378 1.00 50.88 231 MET A N 1
ATOM 1675 C CA . MET A 1 231 ? 8.981 7.958 -27.927 1.00 50.88 231 MET A CA 1
ATOM 1676 C C . MET A 1 231 ? 8.844 7.106 -29.205 1.00 50.88 231 MET A C 1
ATOM 1678 O O . MET A 1 231 ? 9.857 6.670 -29.735 1.00 50.88 231 MET A O 1
ATOM 1682 N N . MET A 1 232 ? 7.625 6.905 -29.738 1.00 54.41 232 MET A N 1
ATOM 1683 C CA . MET A 1 232 ? 7.347 6.198 -31.006 1.00 54.41 232 MET A CA 1
ATOM 1684 C C . MET A 1 232 ? 7.869 4.752 -31.080 1.00 54.41 232 MET A C 1
ATOM 1686 O O . MET A 1 232 ? 8.002 4.214 -32.174 1.00 54.41 232 MET A O 1
ATOM 1690 N N . LEU A 1 233 ? 8.154 4.112 -29.942 1.00 60.56 233 LEU A N 1
ATOM 1691 C CA . LEU A 1 233 ? 8.638 2.733 -29.914 1.00 60.56 233 LEU A CA 1
ATOM 1692 C C . LEU A 1 233 ? 7.494 1.752 -29.693 1.00 60.56 233 LEU A C 1
ATOM 1694 O O . LEU A 1 233 ? 6.692 1.911 -28.766 1.00 60.56 233 LEU A O 1
ATOM 1698 N N . ASP A 1 234 ? 7.436 0.704 -30.506 1.00 66.31 234 ASP A N 1
ATOM 1699 C CA . ASP A 1 234 ? 6.462 -0.361 -30.315 1.00 66.31 234 ASP A CA 1
ATOM 1700 C C . ASP A 1 234 ? 6.855 -1.317 -29.164 1.00 66.31 234 ASP A C 1
ATOM 1702 O O . ASP A 1 234 ? 7.958 -1.297 -28.605 1.00 66.31 234 ASP A O 1
ATOM 1706 N N . LYS A 1 235 ? 5.921 -2.193 -28.772 1.00 59.25 235 LYS A N 1
ATOM 1707 C CA . LYS A 1 235 ? 6.130 -3.164 -27.681 1.00 59.25 235 LYS A CA 1
ATOM 1708 C C . LYS A 1 235 ? 7.319 -4.113 -27.916 1.00 59.25 235 LYS A C 1
ATOM 1710 O O . LYS A 1 235 ? 7.895 -4.593 -26.939 1.00 59.25 235 LYS A O 1
ATOM 1715 N N . HIS A 1 236 ? 7.646 -4.420 -29.172 1.00 71.19 236 HIS A N 1
ATOM 1716 C CA . HIS A 1 236 ? 8.767 -5.278 -29.545 1.00 71.19 236 HIS A CA 1
ATOM 1717 C C . HIS A 1 236 ? 10.086 -4.517 -29.426 1.00 71.19 236 HIS A C 1
ATOM 1719 O O . HIS A 1 236 ? 11.024 -5.042 -28.834 1.00 71.19 236 HIS A O 1
ATOM 1725 N N . GLU A 1 237 ? 10.147 -3.272 -29.883 1.00 80.38 237 GLU A N 1
ATOM 1726 C CA . GLU A 1 237 ? 11.336 -2.417 -29.784 1.00 80.38 237 GLU A CA 1
ATOM 1727 C C . GLU A 1 237 ? 11.714 -2.127 -28.328 1.00 80.38 237 GLU A C 1
ATOM 1729 O O . GLU A 1 237 ? 12.883 -2.214 -27.943 1.00 80.38 237 GLU A O 1
ATOM 1734 N N . VAL A 1 238 ? 10.714 -1.900 -27.473 1.00 73.62 238 VAL A N 1
ATOM 1735 C CA . VAL A 1 238 ? 10.924 -1.787 -26.023 1.00 73.62 238 VAL A CA 1
ATOM 1736 C C . VAL A 1 238 ? 11.477 -3.093 -25.441 1.00 73.62 238 VAL A C 1
ATOM 1738 O O . VAL A 1 238 ? 12.383 -3.066 -24.608 1.00 73.62 238 VAL A O 1
ATOM 1741 N N . ALA A 1 239 ? 10.967 -4.251 -25.870 1.00 77.69 239 ALA A N 1
ATOM 1742 C CA . ALA A 1 239 ? 11.474 -5.544 -25.412 1.00 77.69 239 ALA A CA 1
ATOM 1743 C C . ALA A 1 239 ? 12.918 -5.804 -25.878 1.00 77.69 239 ALA A C 1
ATOM 1745 O O . ALA A 1 239 ? 13.702 -6.376 -25.118 1.00 77.69 239 ALA A O 1
ATOM 1746 N N . MET A 1 240 ? 13.288 -5.340 -27.074 1.00 88.38 240 MET A N 1
ATOM 1747 C CA . MET A 1 240 ? 14.659 -5.419 -27.584 1.00 88.38 240 MET A CA 1
ATOM 1748 C C . MET A 1 240 ? 15.617 -4.558 -26.756 1.00 88.38 240 MET A C 1
ATOM 1750 O O . MET A 1 240 ? 16.645 -5.051 -26.301 1.00 88.38 240 MET A O 1
ATOM 1754 N N . LEU A 1 241 ? 15.261 -3.303 -26.464 1.00 86.31 241 LEU A N 1
ATOM 1755 C CA . LEU A 1 241 ? 16.082 -2.442 -25.605 1.00 86.31 241 LEU A CA 1
ATOM 1756 C C . LEU A 1 241 ? 16.314 -3.060 -24.218 1.00 86.31 241 LEU A C 1
ATOM 1758 O O . LEU A 1 241 ? 17.438 -3.034 -23.720 1.00 86.31 241 LEU A O 1
ATOM 1762 N N . ARG A 1 242 ? 15.285 -3.681 -23.625 1.00 77.44 242 ARG A N 1
ATOM 1763 C CA . ARG A 1 242 ? 15.400 -4.380 -22.330 1.00 77.44 242 ARG A CA 1
ATOM 1764 C C . ARG A 1 242 ? 16.355 -5.559 -22.382 1.00 77.44 242 ARG A C 1
ATOM 1766 O O . ARG A 1 242 ? 17.176 -5.720 -21.484 1.00 77.44 242 ARG A O 1
ATOM 1773 N N . PHE A 1 243 ? 16.226 -6.396 -23.407 1.00 90.19 243 PHE A N 1
ATOM 1774 C CA . PHE A 1 243 ? 17.089 -7.560 -23.561 1.00 90.19 243 PHE A CA 1
ATOM 1775 C C . PHE A 1 243 ? 18.544 -7.131 -23.717 1.00 90.19 243 PHE A C 1
ATOM 1777 O O . PHE A 1 243 ? 19.415 -7.664 -23.037 1.00 90.19 243 PHE A O 1
ATOM 1784 N N . ALA A 1 244 ? 18.803 -6.099 -24.519 1.00 91.06 244 ALA A N 1
ATOM 1785 C CA . ALA A 1 244 ? 20.136 -5.530 -24.632 1.00 91.06 244 ALA A CA 1
ATOM 1786 C C . ALA A 1 244 ? 20.650 -5.010 -23.280 1.00 91.06 244 ALA A C 1
ATOM 1788 O O . ALA A 1 244 ? 21.720 -5.418 -22.850 1.00 91.06 244 ALA A O 1
ATOM 1789 N N . GLN A 1 245 ? 19.875 -4.191 -22.562 1.00 87.75 245 GLN A N 1
ATOM 1790 C CA . GLN A 1 245 ? 20.290 -3.643 -21.263 1.00 87.75 245 GLN A CA 1
ATOM 1791 C C . GLN A 1 245 ? 20.605 -4.731 -20.230 1.00 87.75 245 GLN A C 1
ATOM 1793 O O . GLN A 1 245 ? 21.556 -4.590 -19.464 1.00 87.75 245 GLN A O 1
ATOM 1798 N N . HIS A 1 246 ? 19.821 -5.810 -20.217 1.00 88.69 246 HIS A N 1
ATOM 1799 C CA . HIS A 1 246 ? 20.019 -6.931 -19.304 1.00 88.69 246 HIS A CA 1
ATOM 1800 C C . HIS A 1 246 ? 21.303 -7.706 -19.609 1.00 88.69 246 HIS A C 1
ATOM 1802 O O . HIS A 1 246 ? 22.043 -8.063 -18.694 1.00 88.69 246 HIS A O 1
ATOM 1808 N N . TRP A 1 247 ? 21.573 -7.953 -20.891 1.00 89.94 247 TRP A N 1
ATOM 1809 C CA . TRP A 1 247 ? 22.636 -8.859 -21.306 1.00 89.94 247 TRP A CA 1
ATOM 1810 C C . TRP A 1 247 ? 23.958 -8.178 -21.664 1.00 89.94 247 TRP A C 1
ATOM 1812 O O . TRP A 1 247 ? 24.989 -8.848 -21.687 1.00 89.94 247 TRP A O 1
ATOM 1822 N N . THR A 1 248 ? 23.986 -6.866 -21.914 1.00 92.25 248 THR A N 1
ATOM 1823 C CA . THR A 1 248 ? 25.228 -6.137 -22.229 1.00 92.25 248 THR A CA 1
ATOM 1824 C C . THR A 1 248 ? 26.348 -6.349 -21.198 1.00 92.25 248 THR A C 1
ATOM 1826 O O . THR A 1 248 ? 27.473 -6.588 -21.637 1.00 92.25 248 THR A O 1
ATOM 1829 N N . PRO A 1 249 ? 26.099 -6.370 -19.870 1.00 88.38 249 PRO A N 1
ATOM 1830 C CA . PRO A 1 249 ? 27.142 -6.675 -18.881 1.00 88.38 249 PRO A CA 1
ATOM 1831 C C . PRO A 1 249 ? 27.781 -8.065 -19.030 1.00 88.38 249 PRO A C 1
ATOM 1833 O O . PRO A 1 249 ? 28.876 -8.292 -18.525 1.00 88.38 249 PRO A O 1
ATOM 1836 N N . PHE A 1 250 ? 27.105 -8.986 -19.720 1.00 89.62 250 PHE A N 1
ATOM 1837 C CA . PHE A 1 250 ? 27.525 -10.372 -19.927 1.00 89.62 250 PHE A CA 1
ATOM 1838 C C . PHE A 1 250 ? 27.992 -10.645 -21.367 1.00 89.62 250 PHE A C 1
ATOM 1840 O O . PHE A 1 250 ? 28.130 -11.799 -21.758 1.00 89.62 250 PHE A O 1
ATOM 1847 N N . GLY A 1 251 ? 28.235 -9.601 -22.169 1.00 85.06 251 GLY A N 1
ATOM 1848 C CA . GLY A 1 251 ? 28.646 -9.755 -23.571 1.00 85.06 251 GLY A CA 1
ATOM 1849 C C . GLY A 1 251 ? 27.487 -10.001 -24.546 1.00 85.06 251 GLY A C 1
ATOM 1850 O O . GLY A 1 251 ? 27.705 -10.481 -25.663 1.00 85.06 251 GLY A O 1
ATOM 1851 N N . GLY A 1 252 ? 26.261 -9.652 -24.145 1.00 88.69 252 GLY A N 1
ATOM 1852 C CA . GLY A 1 252 ? 25.048 -9.801 -24.948 1.00 88.69 252 GLY A CA 1
ATOM 1853 C C . GLY A 1 252 ? 24.362 -11.151 -24.781 1.00 88.69 252 GLY A C 1
ATOM 1854 O O . GLY A 1 252 ? 24.960 -12.111 -24.305 1.00 88.69 252 GLY A O 1
ATOM 1855 N N . GLY A 1 253 ? 23.080 -11.206 -25.152 1.00 88.31 253 GLY A N 1
ATOM 1856 C CA . GLY A 1 253 ? 22.323 -12.453 -25.104 1.00 88.31 253 GLY A CA 1
ATOM 1857 C C . GLY A 1 253 ? 22.797 -13.408 -26.192 1.00 88.31 253 GLY A C 1
ATOM 1858 O O . GLY A 1 253 ? 23.333 -12.978 -27.220 1.00 88.31 253 GLY A O 1
ATOM 1859 N N . SER A 1 254 ? 22.621 -14.704 -25.960 1.00 90.12 254 SER A N 1
ATOM 1860 C CA . SER A 1 254 ? 22.998 -15.722 -26.936 1.00 90.12 254 SER A CA 1
ATOM 1861 C C . SER A 1 254 ? 22.116 -15.667 -28.186 1.00 90.12 254 SER A C 1
ATOM 1863 O O . SER A 1 254 ? 20.995 -15.150 -28.172 1.00 90.12 254 SER A O 1
ATOM 1865 N N . ASN A 1 255 ? 22.620 -16.239 -29.281 1.00 89.62 255 ASN A N 1
ATOM 1866 C CA . ASN A 1 255 ? 21.896 -16.290 -30.548 1.00 89.62 255 ASN A CA 1
ATOM 1867 C C . ASN A 1 255 ? 20.544 -17.013 -30.409 1.00 89.62 255 ASN A C 1
ATOM 1869 O O . ASN A 1 255 ? 19.539 -16.545 -30.947 1.00 89.62 255 ASN A O 1
ATOM 1873 N N . ASP A 1 256 ? 20.512 -18.102 -29.636 1.00 87.06 256 ASP A N 1
ATOM 1874 C CA . ASP A 1 256 ? 19.303 -18.891 -29.394 1.00 87.06 256 ASP A CA 1
ATOM 1875 C C . ASP A 1 256 ? 18.285 -18.128 -28.540 1.00 87.06 256 ASP A C 1
ATOM 1877 O O . ASP A 1 256 ? 17.097 -18.137 -28.851 1.00 87.06 256 ASP A O 1
ATOM 1881 N N . GLU A 1 257 ? 18.726 -17.406 -27.506 1.00 89.19 257 GLU A N 1
ATOM 1882 C CA . GLU A 1 257 ? 17.836 -16.577 -26.683 1.00 89.19 257 GLU A CA 1
ATOM 1883 C C . GLU A 1 257 ? 17.205 -15.448 -27.497 1.00 89.19 257 GLU A C 1
ATOM 1885 O O . GLU A 1 257 ? 16.002 -15.205 -27.384 1.00 89.19 257 GLU A O 1
ATOM 1890 N N . ILE A 1 258 ? 17.991 -14.791 -28.356 1.00 89.12 258 ILE A N 1
ATOM 1891 C CA . ILE A 1 258 ? 17.485 -13.749 -29.255 1.00 89.12 258 ILE A CA 1
ATOM 1892 C C . ILE A 1 258 ? 16.432 -14.337 -30.201 1.00 89.12 258 ILE A C 1
ATOM 1894 O O . ILE A 1 258 ? 15.345 -13.770 -30.350 1.00 89.12 258 ILE A O 1
ATOM 1898 N N . PHE A 1 259 ? 16.721 -15.488 -30.811 1.00 84.50 259 PHE A N 1
ATOM 1899 C CA . PHE A 1 259 ? 15.801 -16.129 -31.744 1.00 84.50 259 PHE A CA 1
ATOM 1900 C C . PHE A 1 259 ? 14.512 -16.601 -31.056 1.00 84.50 259 PHE A C 1
ATOM 1902 O O . PHE A 1 259 ? 13.420 -16.308 -31.541 1.00 84.50 259 PHE A O 1
ATOM 1909 N N . ILE A 1 260 ? 14.615 -17.265 -29.902 1.00 85.31 260 ILE A N 1
ATOM 1910 C CA . ILE A 1 260 ? 13.463 -17.746 -29.122 1.00 85.31 260 ILE A CA 1
ATOM 1911 C C . ILE A 1 260 ? 12.589 -16.577 -28.662 1.00 85.31 260 ILE A C 1
ATOM 1913 O O . ILE A 1 260 ? 11.362 -16.658 -28.720 1.00 85.31 260 ILE A O 1
ATOM 1917 N N . GLN A 1 261 ? 13.203 -15.487 -28.201 1.00 81.94 261 GLN A N 1
ATOM 1918 C CA . GLN A 1 261 ? 12.471 -14.378 -27.601 1.00 81.94 261 GLN A CA 1
ATOM 1919 C C . GLN A 1 261 ? 11.845 -13.434 -28.634 1.00 81.94 261 GLN A C 1
ATOM 1921 O O . GLN A 1 261 ? 10.762 -12.896 -28.389 1.00 81.94 261 GLN A O 1
ATOM 1926 N N . PHE A 1 262 ? 12.506 -13.210 -29.772 1.00 84.25 262 PHE A N 1
ATOM 1927 C CA . PHE A 1 262 ? 12.089 -12.195 -30.745 1.00 84.25 262 PHE A CA 1
ATOM 1928 C C . PHE A 1 262 ? 11.660 -12.758 -32.101 1.00 84.25 262 PHE A C 1
ATOM 1930 O O . PHE A 1 262 ? 11.083 -12.014 -32.894 1.00 84.25 262 PHE A O 1
ATOM 1937 N N . GLY A 1 263 ? 11.917 -14.039 -32.382 1.00 83.56 263 GLY A N 1
ATOM 1938 C CA . GLY A 1 263 ? 11.585 -14.670 -33.663 1.00 83.56 263 GLY A CA 1
ATOM 1939 C C . GLY A 1 263 ? 12.336 -14.074 -34.858 1.00 83.56 263 GLY A C 1
ATOM 1940 O O . GLY A 1 263 ? 11.869 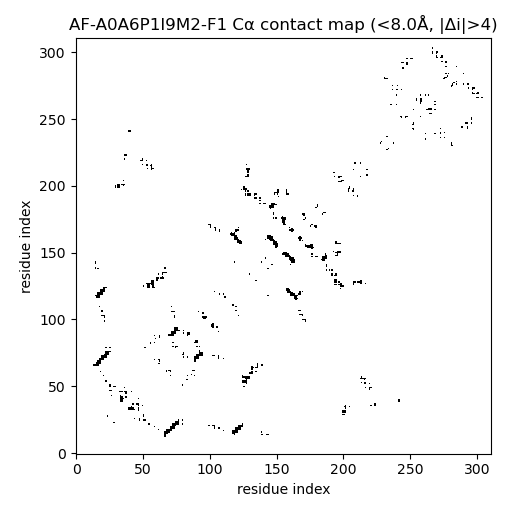-14.174 -35.990 1.00 83.56 263 GLY A O 1
ATOM 1941 N N . ILE A 1 264 ? 13.469 -13.411 -34.612 1.00 81.25 264 ILE A N 1
ATOM 1942 C CA . ILE A 1 264 ? 14.331 -12.785 -35.622 1.00 81.25 264 ILE A CA 1
ATOM 1943 C C . ILE A 1 264 ? 15.769 -13.262 -35.440 1.00 81.25 264 ILE A C 1
ATOM 1945 O O . ILE A 1 264 ? 16.146 -13.735 -34.368 1.00 81.25 264 ILE A O 1
ATOM 1949 N N . THR A 1 265 ? 16.582 -13.135 -36.486 1.00 87.31 265 THR A N 1
ATOM 1950 C CA . THR A 1 265 ? 17.996 -13.510 -36.410 1.00 87.31 265 THR A CA 1
ATOM 1951 C C . THR A 1 265 ? 18.769 -12.566 -35.475 1.00 87.31 265 THR A C 1
ATOM 1953 O O . THR A 1 265 ? 18.399 -11.391 -35.350 1.00 87.31 265 THR A O 1
ATOM 1956 N N . PRO A 1 266 ? 19.870 -13.034 -34.855 1.00 88.62 266 PRO A N 1
ATOM 1957 C CA . PRO A 1 266 ? 20.753 -12.196 -34.040 1.00 88.62 266 PRO A CA 1
ATOM 1958 C C . PRO A 1 266 ? 21.231 -10.940 -34.773 1.00 88.62 266 PRO A C 1
ATOM 1960 O O . PRO A 1 266 ? 21.132 -9.837 -34.235 1.00 88.62 266 PRO A O 1
ATOM 1963 N N . ARG A 1 267 ? 21.631 -11.071 -36.043 1.00 85.50 267 ARG A N 1
ATOM 1964 C CA . ARG A 1 267 ? 21.976 -9.932 -36.904 1.00 85.50 267 ARG A CA 1
ATOM 1965 C C . ARG A 1 267 ? 20.859 -8.898 -36.995 1.00 85.50 267 ARG A C 1
ATOM 1967 O O . ARG A 1 267 ? 21.074 -7.731 -36.677 1.00 85.50 267 ARG A O 1
ATOM 1974 N N . THR A 1 268 ? 19.649 -9.317 -37.376 1.00 81.81 268 THR A N 1
ATOM 1975 C CA . THR A 1 268 ? 18.499 -8.404 -37.492 1.00 81.81 268 THR A CA 1
ATOM 1976 C C . THR A 1 268 ? 18.149 -7.768 -36.148 1.00 81.81 268 THR A C 1
ATOM 1978 O O . THR A 1 268 ? 17.738 -6.606 -36.106 1.00 81.81 268 THR A O 1
ATOM 1981 N N . TYR A 1 269 ? 18.329 -8.494 -35.044 1.00 91.12 269 TYR A N 1
ATOM 1982 C CA . TYR A 1 269 ? 18.176 -7.949 -33.702 1.00 91.12 269 TYR A CA 1
ATOM 1983 C C . TYR A 1 269 ? 19.179 -6.815 -33.433 1.00 91.12 269 TYR A C 1
ATOM 1985 O O . TYR A 1 269 ? 18.755 -5.712 -33.079 1.00 91.12 269 TYR A O 1
ATOM 1993 N N . PHE A 1 270 ? 20.480 -7.039 -33.644 1.00 92.12 270 PHE A N 1
ATOM 1994 C CA . PHE A 1 270 ? 21.514 -6.034 -33.373 1.00 92.12 270 PHE A CA 1
ATOM 1995 C C . PHE A 1 270 ? 21.443 -4.834 -34.333 1.00 92.12 270 PHE A C 1
ATOM 1997 O O . PHE A 1 270 ? 21.573 -3.696 -33.886 1.00 92.12 270 PHE A O 1
ATOM 2004 N N . GLU A 1 271 ? 21.125 -5.040 -35.613 1.00 84.50 271 GLU A N 1
ATOM 2005 C CA . GLU A 1 271 ? 20.907 -3.953 -36.584 1.00 84.50 271 GLU A CA 1
ATOM 2006 C C . GLU A 1 271 ? 19.737 -3.041 -36.189 1.00 84.50 271 GLU A C 1
ATOM 2008 O O . GLU A 1 271 ? 19.807 -1.815 -36.321 1.00 84.50 271 GLU A O 1
ATOM 2013 N N . ARG A 1 272 ? 18.644 -3.623 -35.685 1.00 84.12 272 ARG A N 1
ATOM 2014 C CA . ARG A 1 272 ? 17.508 -2.854 -35.158 1.00 84.12 272 ARG A CA 1
ATOM 2015 C C . ARG A 1 272 ? 17.864 -2.175 -33.842 1.00 84.12 272 ARG A C 1
ATOM 2017 O O . ARG A 1 272 ? 17.530 -1.008 -33.665 1.00 84.12 272 ARG A O 1
ATOM 2024 N N . LEU A 1 273 ? 18.583 -2.860 -32.954 1.00 90.81 273 LEU A N 1
ATOM 2025 C CA . LEU A 1 273 ? 19.047 -2.295 -31.689 1.00 90.81 273 LEU A CA 1
ATOM 2026 C C . LEU A 1 273 ? 19.904 -1.040 -31.909 1.00 90.81 273 LEU A C 1
ATOM 2028 O O . LEU A 1 273 ? 19.684 -0.044 -31.229 1.00 90.81 273 LEU A O 1
ATOM 2032 N N . ILE A 1 274 ? 20.813 -1.039 -32.889 1.00 88.62 274 ILE A N 1
ATOM 2033 C CA . ILE A 1 274 ? 21.631 0.139 -33.232 1.00 88.62 274 ILE A CA 1
ATOM 2034 C C . ILE A 1 274 ? 20.748 1.351 -33.566 1.00 88.62 274 ILE A C 1
ATOM 2036 O O . ILE A 1 274 ? 21.007 2.452 -33.082 1.00 88.62 274 ILE A O 1
ATOM 2040 N N . LYS A 1 275 ? 19.669 1.153 -34.335 1.00 80.00 275 LYS A N 1
ATOM 2041 C CA . LYS A 1 275 ? 18.715 2.227 -34.670 1.00 80.00 275 LYS A CA 1
ATOM 2042 C C . LYS A 1 275 ? 17.980 2.739 -33.429 1.00 80.00 275 LYS A C 1
ATOM 2044 O O . LYS A 1 275 ? 17.832 3.947 -33.264 1.00 80.00 275 LYS A O 1
ATOM 2049 N N . LEU A 1 276 ? 17.575 1.833 -32.537 1.00 82.62 276 LEU A N 1
ATOM 2050 C CA . LEU A 1 276 ? 16.899 2.167 -31.277 1.00 82.62 276 LEU A CA 1
ATOM 2051 C C . LEU A 1 276 ? 17.803 2.930 -30.296 1.00 82.62 276 LEU A C 1
ATOM 2053 O O . LEU A 1 276 ? 17.327 3.757 -29.519 1.00 82.62 276 LEU A O 1
ATOM 2057 N N . LEU A 1 277 ? 19.113 2.686 -30.342 1.00 85.44 277 LEU A N 1
ATOM 2058 C CA . LEU A 1 277 ? 20.107 3.364 -29.506 1.00 85.44 277 LEU A CA 1
ATOM 2059 C C . LEU A 1 277 ? 20.445 4.786 -29.977 1.00 85.44 277 LEU A C 1
ATOM 2061 O O . LEU A 1 277 ? 21.224 5.470 -29.308 1.00 85.44 277 LEU A O 1
ATOM 2065 N N . SER A 1 278 ? 19.856 5.254 -31.084 1.00 79.12 278 SER A N 1
ATOM 2066 C CA . SER A 1 278 ? 20.004 6.639 -31.531 1.00 79.12 278 SER A CA 1
ATOM 2067 C C . SER A 1 278 ? 19.578 7.623 -30.427 1.00 79.12 278 SER A C 1
ATOM 2069 O O . SER A 1 278 ? 18.532 7.416 -29.799 1.00 79.12 278 SER A O 1
ATOM 2071 N N . PRO A 1 279 ? 20.331 8.718 -30.195 1.00 71.81 279 PRO A N 1
ATOM 2072 C CA . PRO A 1 279 ? 19.962 9.751 -29.228 1.00 71.81 279 PRO A CA 1
ATOM 2073 C C . PRO A 1 279 ? 18.566 10.340 -29.444 1.00 71.81 279 PRO A C 1
ATOM 2075 O O . PRO A 1 279 ? 17.919 10.711 -28.469 1.00 71.81 279 PRO A O 1
ATOM 2078 N N . ASP A 1 280 ? 18.094 10.374 -30.691 1.00 64.31 280 ASP A N 1
ATOM 2079 C CA . ASP A 1 280 ? 16.774 10.904 -31.045 1.00 64.31 280 ASP A CA 1
ATOM 2080 C C . ASP A 1 280 ? 15.636 9.947 -30.664 1.00 64.31 280 ASP A C 1
ATOM 2082 O O . ASP A 1 280 ? 14.516 10.374 -30.397 1.00 64.31 280 ASP A O 1
ATOM 2086 N N . VAL A 1 281 ? 15.932 8.645 -30.610 1.00 61.69 281 VAL A N 1
ATOM 2087 C CA . VAL A 1 281 ? 14.963 7.579 -30.322 1.00 61.69 281 VAL A CA 1
ATOM 2088 C C . VAL A 1 281 ? 14.931 7.261 -28.826 1.00 61.69 281 VAL A C 1
ATOM 2090 O O . VAL A 1 281 ? 13.868 7.084 -28.234 1.00 61.69 281 VAL A O 1
ATOM 2093 N N . THR A 1 282 ? 16.094 7.248 -28.172 1.00 67.94 282 THR A N 1
ATOM 2094 C CA . THR A 1 282 ? 16.229 6.989 -26.731 1.00 67.94 282 THR A CA 1
ATOM 2095 C C . THR A 1 282 ? 16.978 8.115 -26.005 1.00 67.94 282 THR A C 1
ATOM 2097 O O . THR A 1 282 ? 18.018 7.869 -25.385 1.00 67.94 282 THR A O 1
ATOM 2100 N N . PRO A 1 283 ? 16.462 9.364 -25.991 1.00 64.19 283 PRO A N 1
ATOM 2101 C CA . PRO A 1 283 ? 17.161 10.523 -25.415 1.00 64.19 283 PRO A CA 1
ATOM 2102 C C . PRO A 1 283 ? 17.472 10.396 -23.919 1.00 64.19 283 PRO A C 1
ATOM 2104 O O . PRO A 1 283 ? 18.389 11.044 -23.425 1.00 64.19 283 PRO A O 1
ATOM 2107 N N . LYS A 1 284 ? 16.737 9.545 -23.194 1.00 67.62 284 LYS A N 1
ATOM 2108 C CA . LYS A 1 284 ? 16.925 9.304 -21.754 1.00 67.62 284 LYS A CA 1
ATOM 2109 C C . LYS A 1 284 ? 17.974 8.237 -21.425 1.00 67.62 284 LYS A C 1
ATOM 2111 O O . LYS A 1 284 ? 18.318 8.085 -20.257 1.00 67.62 284 LYS A O 1
ATOM 2116 N N . LEU A 1 285 ? 18.468 7.487 -22.414 1.00 72.25 285 LEU A N 1
ATOM 2117 C CA . LEU A 1 285 ? 19.526 6.503 -22.189 1.00 72.25 285 LEU A CA 1
ATOM 2118 C C . LEU A 1 285 ? 20.840 7.233 -21.883 1.00 72.25 285 LEU A C 1
ATOM 2120 O O . LEU A 1 285 ? 21.238 8.124 -22.636 1.00 72.25 285 LEU A O 1
ATOM 2124 N N . SER A 1 286 ? 21.510 6.866 -20.786 1.00 79.19 286 SER A N 1
ATOM 2125 C CA . SER A 1 286 ? 22.784 7.496 -20.420 1.00 79.19 286 SER A CA 1
ATOM 2126 C C . SER A 1 286 ? 23.847 7.256 -21.495 1.00 79.19 286 SER A C 1
ATOM 2128 O O . SER A 1 286 ? 23.865 6.201 -22.132 1.00 79.19 286 SER A O 1
ATOM 2130 N N . SER A 1 287 ? 24.762 8.213 -21.675 1.00 79.88 287 SER A N 1
ATOM 2131 C CA . SER A 1 287 ? 25.826 8.105 -22.683 1.00 79.88 287 SER A CA 1
ATOM 2132 C C . SER A 1 287 ? 26.674 6.844 -22.497 1.00 79.88 287 SER A C 1
ATOM 2134 O O . SER A 1 287 ? 26.979 6.176 -23.476 1.00 79.88 287 SER A O 1
ATOM 2136 N N . ILE A 1 288 ? 26.963 6.476 -21.243 1.00 81.88 288 ILE A N 1
ATOM 2137 C CA . ILE A 1 288 ? 27.750 5.283 -20.894 1.00 81.88 288 ILE A CA 1
ATOM 2138 C C . ILE A 1 288 ? 27.022 4.006 -21.326 1.00 81.88 288 ILE A C 1
ATOM 2140 O O . ILE A 1 288 ? 27.593 3.173 -22.022 1.00 81.88 288 ILE A O 1
ATOM 2144 N N . GLN A 1 289 ? 25.745 3.858 -20.956 1.00 81.12 289 GLN A N 1
ATOM 2145 C CA . GLN A 1 289 ? 24.964 2.679 -21.344 1.00 81.12 289 GLN A CA 1
ATOM 2146 C C . GLN A 1 289 ? 24.801 2.594 -22.861 1.00 81.12 289 GLN A C 1
ATOM 2148 O O . GLN A 1 289 ? 24.954 1.517 -23.434 1.00 81.12 289 GLN A O 1
ATOM 2153 N N . ARG A 1 290 ? 24.529 3.729 -23.517 1.00 89.31 290 ARG A N 1
ATOM 2154 C CA . ARG A 1 290 ? 24.401 3.799 -24.974 1.00 89.31 290 ARG A CA 1
ATOM 2155 C C . ARG A 1 290 ? 25.683 3.333 -25.658 1.00 89.31 290 ARG A C 1
ATOM 2157 O O . ARG A 1 290 ? 25.612 2.515 -26.567 1.00 89.31 290 ARG A O 1
ATOM 2164 N N . GLU A 1 291 ? 26.834 3.821 -25.211 1.00 91.06 291 GLU A N 1
ATOM 2165 C CA . GLU A 1 291 ? 28.129 3.471 -25.790 1.00 91.06 291 GLU A CA 1
ATOM 2166 C C . GLU A 1 291 ? 28.450 1.982 -25.617 1.00 91.06 291 GLU A C 1
ATOM 2168 O O . GLU A 1 291 ? 28.775 1.319 -26.600 1.00 91.06 291 GLU A O 1
ATOM 2173 N N . SER A 1 292 ? 28.257 1.418 -24.418 1.00 90.62 292 SER A N 1
ATOM 2174 C CA . SER A 1 292 ? 28.475 -0.017 -24.181 1.00 90.62 292 SER A CA 1
ATOM 2175 C C . SER A 1 292 ? 27.569 -0.904 -25.042 1.00 90.62 292 SER A C 1
ATOM 2177 O O . SER A 1 292 ? 28.016 -1.910 -25.593 1.00 90.62 292 SER A O 1
ATOM 2179 N N . MET A 1 293 ? 26.294 -0.535 -25.188 1.00 92.75 293 MET A N 1
ATOM 2180 C CA . MET A 1 293 ? 25.345 -1.293 -26.006 1.00 92.75 293 MET A CA 1
ATOM 2181 C C . MET A 1 293 ? 25.651 -1.165 -27.507 1.00 92.75 293 MET A C 1
ATOM 2183 O O . MET A 1 293 ? 25.532 -2.152 -28.231 1.00 92.75 293 MET A O 1
ATOM 2187 N N . LEU A 1 294 ? 26.075 0.018 -27.973 1.00 92.94 294 LEU A N 1
ATOM 2188 C CA . LEU A 1 294 ? 26.484 0.239 -29.363 1.00 92.94 294 LEU A CA 1
ATOM 2189 C C . LEU A 1 294 ? 27.751 -0.545 -29.709 1.00 92.94 294 LEU A C 1
ATOM 2191 O O . LEU A 1 294 ? 27.771 -1.210 -30.740 1.00 92.94 294 LEU A O 1
ATOM 2195 N N . GLN A 1 295 ? 28.779 -0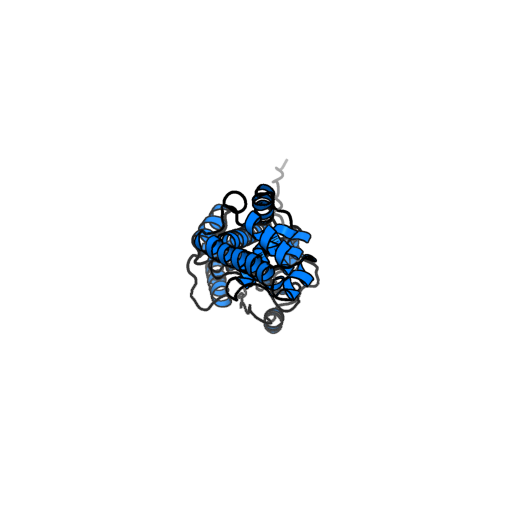.512 -28.856 1.00 93.00 295 GLN A N 1
ATOM 2196 C CA . GLN A 1 295 ? 30.020 -1.269 -29.071 1.00 93.00 295 GLN A CA 1
ATOM 2197 C C . GLN A 1 295 ? 29.740 -2.764 -29.251 1.00 93.00 295 GLN A C 1
ATOM 2199 O O . GLN A 1 295 ? 30.213 -3.376 -30.207 1.00 93.00 295 GLN A O 1
ATOM 2204 N N . LEU A 1 296 ? 28.911 -3.330 -28.372 1.00 92.38 296 LEU A N 1
ATOM 2205 C CA . LEU A 1 296 ? 28.499 -4.725 -28.461 1.00 92.38 296 LEU A CA 1
ATOM 2206 C C . LEU A 1 296 ? 27.722 -5.020 -29.754 1.00 92.38 296 LEU A C 1
ATOM 2208 O O . LEU A 1 296 ? 28.002 -6.007 -30.432 1.00 92.38 296 LEU A O 1
ATOM 2212 N N . ALA A 1 297 ? 26.744 -4.178 -30.095 1.00 92.00 297 ALA A N 1
ATOM 2213 C CA . ALA A 1 297 ? 25.904 -4.392 -31.269 1.00 92.00 297 ALA A CA 1
ATOM 2214 C C . ALA A 1 297 ? 26.698 -4.287 -32.583 1.00 92.00 297 ALA A C 1
ATOM 2216 O O . ALA A 1 297 ? 26.476 -5.082 -33.499 1.00 92.00 297 ALA A O 1
ATOM 2217 N N . TYR A 1 298 ? 27.655 -3.359 -32.667 1.00 91.62 298 TYR A N 1
ATOM 2218 C CA . TYR A 1 298 ? 28.559 -3.264 -33.813 1.00 91.62 298 TYR A CA 1
ATOM 2219 C C . TYR A 1 298 ? 29.488 -4.480 -33.911 1.00 91.62 298 TYR A C 1
ATOM 2221 O O . TYR A 1 298 ? 29.584 -5.063 -34.983 1.00 91.62 298 TYR A O 1
ATOM 2229 N N . GLY A 1 299 ? 30.088 -4.937 -32.805 1.00 88.81 299 GLY A N 1
ATOM 2230 C CA . GLY A 1 299 ? 30.946 -6.131 -32.824 1.00 88.81 299 GLY A CA 1
ATOM 2231 C C . GLY A 1 299 ? 30.217 -7.384 -33.325 1.00 88.81 299 GLY A C 1
ATOM 2232 O O . GLY A 1 299 ? 30.703 -8.091 -34.208 1.00 88.81 299 GLY A O 1
ATOM 2233 N N . ARG A 1 300 ? 28.988 -7.605 -32.847 1.00 87.44 300 ARG A N 1
ATOM 2234 C CA . ARG A 1 300 ? 28.160 -8.760 -33.236 1.00 87.44 300 ARG A CA 1
ATOM 2235 C C . ARG A 1 300 ? 27.637 -8.700 -34.671 1.00 87.44 300 ARG A C 1
ATOM 2237 O O . ARG A 1 300 ? 27.321 -9.742 -35.234 1.00 87.44 300 ARG A O 1
ATOM 2244 N N . THR A 1 301 ? 27.531 -7.511 -35.265 1.00 83.81 301 THR A N 1
ATOM 2245 C CA . THR A 1 301 ? 27.153 -7.375 -36.684 1.00 83.81 301 THR A CA 1
ATOM 2246 C C . THR A 1 301 ? 28.341 -7.590 -37.621 1.00 83.81 301 THR A C 1
ATOM 2248 O O . THR A 1 301 ? 28.130 -8.046 -38.740 1.00 83.81 301 THR A O 1
ATOM 2251 N N . THR A 1 302 ? 29.575 -7.341 -37.167 1.00 76.12 302 THR A N 1
ATOM 2252 C CA . THR A 1 302 ? 30.798 -7.561 -37.959 1.00 76.12 302 THR A CA 1
ATOM 2253 C C . THR A 1 302 ? 31.347 -8.991 -37.887 1.00 76.12 302 THR A C 1
ATOM 2255 O O . THR A 1 302 ? 31.879 -9.480 -38.878 1.00 76.12 302 THR A O 1
ATOM 2258 N N . GLU A 1 303 ? 31.203 -9.688 -36.753 1.00 65.56 303 GLU A N 1
ATOM 2259 C CA . GLU A 1 303 ? 31.731 -11.056 -36.566 1.00 65.56 303 GLU A CA 1
ATOM 2260 C C . GLU A 1 303 ? 31.079 -12.104 -37.491 1.00 65.56 303 GLU A C 1
ATOM 2262 O O . GLU A 1 303 ? 31.730 -13.071 -37.886 1.00 65.56 303 GLU A O 1
ATOM 2267 N N . GLU A 1 304 ? 29.812 -11.926 -37.882 1.00 55.59 304 GLU A N 1
ATOM 2268 C CA . GLU A 1 304 ? 29.118 -12.871 -38.774 1.00 55.59 304 GLU A CA 1
ATOM 2269 C C . GLU A 1 304 ? 29.520 -12.726 -40.256 1.00 55.59 304 GLU A C 1
ATOM 2271 O O . GLU A 1 304 ? 29.442 -13.706 -41.001 1.00 55.59 304 GLU A O 1
ATOM 2276 N N . ASP A 1 305 ? 30.005 -11.553 -40.684 1.00 51.59 305 ASP A N 1
ATOM 2277 C CA . ASP A 1 305 ? 30.454 -11.329 -42.068 1.00 51.59 305 ASP A CA 1
ATOM 2278 C C . ASP A 1 305 ? 31.832 -11.981 -42.340 1.00 51.59 305 ASP A C 1
ATOM 2280 O O . ASP A 1 305 ? 32.104 -12.419 -43.459 1.00 51.59 305 ASP A O 1
ATOM 2284 N N . GLU A 1 306 ? 32.680 -12.167 -41.319 1.00 50.84 306 GLU A N 1
ATOM 2285 C CA . GLU A 1 306 ? 33.962 -12.886 -41.457 1.00 50.84 306 GLU A CA 1
ATOM 2286 C C . GLU A 1 306 ? 33.809 -14.421 -41.487 1.00 50.84 306 GLU A C 1
ATOM 2288 O O . GLU A 1 306 ? 34.696 -15.132 -41.972 1.00 50.84 306 GLU A O 1
ATOM 2293 N N . GLY A 1 307 ? 32.672 -14.950 -41.022 1.00 48.81 307 GLY A N 1
ATOM 2294 C CA .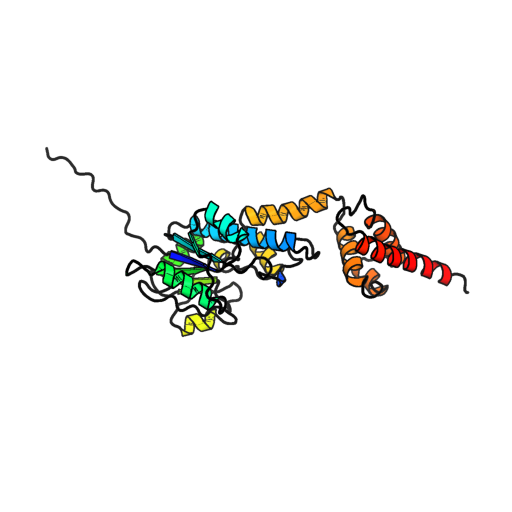 GLY A 1 307 ? 32.378 -16.388 -41.000 1.00 48.81 307 GLY A CA 1
ATOM 2295 C C . GLY A 1 307 ? 32.056 -16.996 -42.371 1.00 48.81 307 GLY A C 1
ATOM 2296 O O . GLY A 1 307 ? 32.199 -18.203 -42.550 1.00 48.81 307 GLY A O 1
ATOM 2297 N N . TRP A 1 308 ? 31.675 -16.177 -43.358 1.00 42.91 308 TRP A N 1
ATOM 2298 C CA . TRP A 1 308 ? 31.299 -16.627 -44.710 1.00 42.91 308 TRP A CA 1
ATOM 2299 C C . TRP A 1 308 ? 32.439 -16.591 -45.741 1.00 42.91 308 TRP A C 1
ATOM 2301 O O . TRP A 1 308 ? 32.265 -17.060 -46.865 1.00 42.91 308 TRP A O 1
ATOM 2311 N N . HIS A 1 309 ? 33.622 -16.083 -45.379 1.00 41.38 309 HIS A N 1
ATOM 2312 C CA . HIS A 1 309 ? 34.802 -16.049 -46.260 1.00 41.38 309 HIS A CA 1
ATOM 2313 C C . HIS A 1 309 ? 35.842 -17.143 -45.973 1.00 41.38 309 HIS A C 1
ATOM 2315 O O . HIS A 1 309 ? 36.940 -17.119 -46.530 1.00 41.38 309 HIS A O 1
ATOM 2321 N N . LYS A 1 310 ? 35.498 -18.137 -45.147 1.00 44.72 310 LYS A N 1
ATOM 2322 C CA . LYS A 1 310 ? 36.320 -19.333 -44.914 1.00 44.72 310 LYS A CA 1
ATOM 2323 C C . LYS A 1 310 ? 35.549 -20.617 -45.221 1.00 44.72 310 LYS A C 1
ATOM 2325 O O . LYS A 1 310 ? 35.350 -21.437 -44.331 1.00 44.72 310 LYS A O 1
ATOM 2330 N N . HIS A 1 311 ? 35.162 -20.800 -46.480 1.00 36.66 311 HIS A N 1
ATOM 2331 C CA . HIS A 1 311 ? 34.865 -22.114 -47.052 1.00 36.66 311 HIS A CA 1
ATOM 2332 C C . HIS A 1 311 ? 35.396 -22.202 -48.478 1.00 36.66 311 HIS A C 1
ATOM 2334 O O . HIS A 1 311 ? 35.244 -21.208 -49.222 1.00 36.66 311 HIS A O 1
#

pLDDT: mean 84.16, std 16.66, range [33.03, 98.75]

Radius of gyration: 25.85 Å; Cα contacts (8 Å, |Δi|>4): 530; chains: 1; bounding box: 86×49×74 Å